Protein AF-0000000087149716 (afdb_homodimer)

Nearest PDB structures (foldseek):
  4xgr-assembly1_A  TM=8.330E-01  e=1.749E-04  Mycobacterium tuberculosis H37Rv
  5x3t-assembly1_H  TM=8.207E-01  e=9.318E-04  Mycobacterium tuberculosis H37Rv
  5wzf-assembly1_A  TM=7.364E-01  e=4.424E-03  Mycobacterium tuberculosis H37Rv
  5wz4-assembly1_B  TM=7.527E-01  e=6.253E-03  Mycobacterium tuberculosis H37Rv
  1w8i-assembly1_A-2  TM=7.585E-01  e=2.225E-02  Archaeoglobus fulgidus DSM 4304

Foldseek 3Di:
DEEEEALVLLLCLLVVHPLNVLSVVVLQCQLVVVYAAEYEVVSLVVNQVVVCVVPRNVSSVVSVVVSVNSRYYYDYQVVQQVQLVVCCVPQNADSSVSSSQSRQLVCVVVDPDQAAYEDEQDCRCVSQCPDPSRVSHYDYSDNDDD/DEEEEALVLLLCLLVVHPLVVLSVVVLQCQLVVNYAAEYEVVSLVVNQVVVCVVPRNVSSVVSVVVSVNSRYYYDYQVVQQVQLVVCCVPQNADSSVSSSQSRQLVCVVVDPDQAAYEDEQDCRCVSQCPDPSRVSHYDYSDNDDD

Secondary structure (DSSP, 8-state):
-EEEE-HHHHHHHHTT-TTHHHHHHHHHHHHTTSSEEEEEHHHHHHHHHHHHHHS-HHHHHHHHHHHHHTTEEEE--GGGHHHHHHHHHHH---HHHHHHHHHHHHHHHT-SS-EEEEE-SSGGGGGGTTSTTTGGGEEES-SS--/-EEEE-HHHHHHHHTT-TTHHHHHHHHHHHHTTSSEEEEEHHHHHHHHHHHHHHS-HHHHHHHHHHHHHTTEEEE--GGGHHHHHHHHHHH---HHHHHHHHHHHHHHHT-SS-EEEEE-SSGGGGGGTTSTTTGGGEEES-SS--

pLDDT: mean 96.75, std 4.22, range [71.69, 98.94]

Organism: NCBI:txid1816183

Structure (mmCIF, N/CA/C/O backbone):
data_AF-0000000087149716-model_v1
#
loop_
_entity.id
_entity.type
_entity.pdbx_description
1 polymer 'Type II toxin-antitoxin system VapC family toxin'
#
loop_
_atom_site.group_PDB
_atom_site.id
_atom_site.type_symbol
_atom_site.label_atom_id
_atom_site.label_alt_id
_atom_site.label_comp_id
_atom_site.label_asym_id
_atom_site.label_entity_id
_atom_site.label_seq_id
_atom_site.pdbx_PDB_ins_code
_atom_site.Cartn_x
_atom_site.Cartn_y
_atom_site.Cartn_z
_atom_site.occupancy
_atom_site.B_iso_or_equiv
_atom_site.auth_seq_id
_atom_site.auth_comp_id
_atom_site.auth_asym_id
_atom_site.auth_atom_id
_atom_site.pdbx_PDB_model_num
ATOM 1 N N . MET A 1 1 ? -8.547 15.07 19.422 1 86.69 1 MET A N 1
ATOM 2 C CA . MET A 1 1 ? -8.469 15.156 17.969 1 86.69 1 MET A CA 1
ATOM 3 C C . MET A 1 1 ? -7.223 14.445 17.438 1 86.69 1 MET A C 1
ATOM 5 O O . MET A 1 1 ? -6.172 14.477 18.094 1 86.69 1 MET A O 1
ATOM 9 N N . THR A 1 2 ? -7.324 13.688 16.469 1 97.12 2 THR A N 1
ATOM 10 C CA . THR A 1 2 ? -6.266 12.922 15.812 1 97.12 2 THR A CA 1
ATOM 11 C C . THR A 1 2 ? -6.078 13.383 14.375 1 97.12 2 THR A C 1
ATOM 13 O O . THR A 1 2 ? -7.055 13.633 13.664 1 97.12 2 THR A O 1
ATOM 16 N N . ILE A 1 3 ? -4.777 13.547 14.008 1 98.5 3 ILE A N 1
ATOM 17 C CA . ILE A 1 3 ? -4.469 13.961 12.641 1 98.5 3 ILE A CA 1
ATOM 18 C C . ILE A 1 3 ? -3.768 12.82 11.898 1 98.5 3 ILE A C 1
ATOM 20 O O . ILE A 1 3 ? -2.77 12.281 12.383 1 98.5 3 ILE A O 1
ATOM 24 N N . VAL A 1 4 ? -4.328 12.477 10.773 1 98.88 4 VAL A N 1
ATOM 25 C CA . VAL A 1 4 ? -3.674 11.586 9.82 1 98.88 4 VAL A CA 1
ATOM 26 C C . VAL A 1 4 ? -3.152 12.391 8.633 1 98.88 4 VAL A C 1
ATOM 28 O O . VAL A 1 4 ? -3.891 13.18 8.039 1 98.88 4 VAL A O 1
ATOM 31 N N . PHE A 1 5 ? -1.868 12.227 8.352 1 98.88 5 PHE A N 1
ATOM 32 C CA . PHE A 1 5 ? -1.268 12.984 7.258 1 98.88 5 PHE A CA 1
ATOM 33 C C . PHE A 1 5 ? -1.148 12.125 6.008 1 98.88 5 PHE A C 1
ATOM 35 O O . PHE A 1 5 ? -0.582 11.031 6.051 1 98.88 5 PHE A O 1
ATOM 42 N N . ASP A 1 6 ? -1.755 12.641 4.941 1 98.44 6 ASP A N 1
ATOM 43 C CA . ASP A 1 6 ? -1.358 12.094 3.65 1 98.44 6 ASP A CA 1
ATOM 44 C C . ASP A 1 6 ? 0.068 12.5 3.291 1 98.44 6 ASP A C 1
ATOM 46 O O . ASP A 1 6 ? 0.598 13.469 3.844 1 98.44 6 ASP A O 1
ATOM 50 N N . ALA A 1 7 ? 0.711 11.773 2.354 1 98.56 7 ALA A N 1
ATOM 51 C CA . ALA A 1 7 ? 2.105 12.031 2.004 1 98.56 7 ALA A CA 1
ATOM 52 C C . ALA A 1 7 ? 2.291 13.461 1.493 1 98.56 7 ALA A C 1
ATOM 54 O O . ALA A 1 7 ? 3.281 14.117 1.819 1 98.56 7 ALA A O 1
ATOM 55 N N . GLU A 1 8 ? 1.362 13.961 0.738 1 98.25 8 GLU A N 1
ATOM 56 C CA . GLU A 1 8 ? 1.487 15.281 0.127 1 98.25 8 GLU A CA 1
ATOM 57 C C . GLU A 1 8 ? 1.632 16.375 1.188 1 98.25 8 GLU A C 1
ATOM 59 O O . GLU A 1 8 ? 2.406 17.312 1.016 1 98.25 8 GLU A O 1
ATOM 64 N N . ALA A 1 9 ? 0.849 16.266 2.248 1 98.62 9 ALA A N 1
ATOM 65 C CA . ALA A 1 9 ? 0.913 17.266 3.312 1 98.62 9 ALA A CA 1
ATOM 66 C C . ALA A 1 9 ? 2.314 17.344 3.91 1 98.62 9 ALA A C 1
ATOM 68 O O . ALA A 1 9 ? 2.881 18.422 4.047 1 98.62 9 ALA A O 1
ATOM 69 N N . LEU A 1 10 ? 2.896 16.219 4.18 1 98.88 10 LEU A N 1
ATOM 70 C CA . LEU A 1 10 ? 4.199 16.188 4.836 1 98.88 10 LEU A CA 1
ATOM 71 C C . LEU A 1 10 ? 5.309 16.562 3.857 1 98.88 10 LEU A C 1
ATOM 73 O O . LEU A 1 10 ? 6.301 17.188 4.246 1 98.88 10 LEU A O 1
ATOM 77 N N . LEU A 1 11 ? 5.102 16.219 2.582 1 98.75 11 LEU A N 1
ATOM 78 C CA . LEU A 1 11 ? 6.047 16.656 1.559 1 98.75 11 LEU A CA 1
ATOM 79 C C . LEU A 1 11 ? 6.035 18.172 1.427 1 98.75 11 LEU A C 1
ATOM 81 O O . LEU A 1 11 ? 7.098 18.797 1.338 1 98.75 11 LEU A O 1
ATOM 85 N N . ALA A 1 12 ? 4.797 18.734 1.45 1 98.5 12 ALA A N 1
ATOM 86 C CA . ALA A 1 12 ? 4.676 20.188 1.338 1 98.5 12 ALA A CA 1
ATOM 87 C C . ALA A 1 12 ? 5.398 20.891 2.486 1 98.5 12 ALA A C 1
ATOM 89 O O . ALA A 1 12 ? 6.125 21.859 2.27 1 98.5 12 ALA A O 1
ATOM 90 N N . PHE A 1 13 ? 5.227 20.406 3.656 1 98.81 13 PHE A N 1
ATOM 91 C CA . PHE A 1 13 ? 5.895 20.953 4.828 1 98.81 13 PHE A CA 1
ATOM 92 C C . PHE A 1 13 ? 7.41 20.812 4.703 1 98.81 13 PHE A C 1
ATOM 94 O O . PHE A 1 13 ? 8.141 21.781 4.852 1 98.81 13 PHE A O 1
ATOM 101 N N . SER A 1 14 ? 7.875 19.609 4.363 1 98.75 14 SER A N 1
ATOM 102 C CA . SER A 1 14 ? 9.297 19.281 4.379 1 98.75 14 SER A CA 1
ATOM 103 C C . SER A 1 14 ? 10.047 20.031 3.281 1 98.75 14 SER A C 1
ATOM 105 O O . SER A 1 14 ? 11.242 20.297 3.416 1 98.75 14 SER A O 1
ATOM 107 N N . PHE A 1 15 ? 9.352 20.406 2.229 1 98.44 15 PHE A N 1
ATOM 108 C CA . PHE A 1 15 ? 10.023 21.047 1.103 1 98.44 15 PHE A CA 1
ATOM 109 C C . PHE A 1 15 ? 9.555 22.484 0.939 1 98.44 15 PHE A C 1
ATOM 111 O O . PHE A 1 15 ? 9.734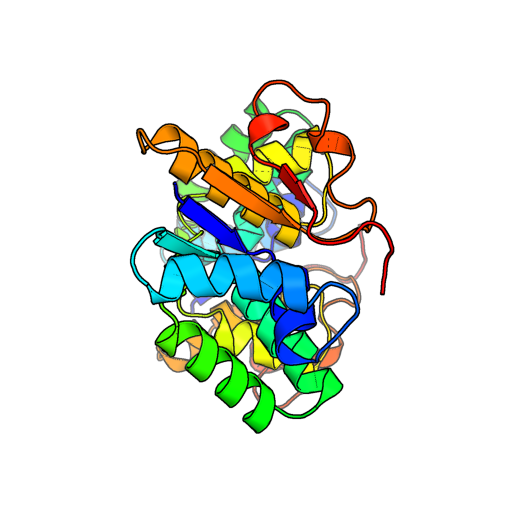 23.094 -0.12 1 98.44 15 PHE A O 1
ATOM 118 N N . ASP A 1 16 ? 8.844 23.016 1.9 1 98.06 16 ASP A N 1
ATOM 119 C CA . ASP A 1 16 ? 8.422 24.406 1.961 1 98.06 16 ASP A CA 1
ATOM 120 C C . ASP A 1 16 ? 7.613 24.797 0.724 1 98.06 16 ASP A C 1
ATOM 122 O O . ASP A 1 16 ? 7.922 25.781 0.053 1 98.06 16 ASP A O 1
ATOM 126 N N . GLU A 1 17 ? 6.68 23.969 0.42 1 97.75 17 GLU A N 1
ATOM 127 C CA . GLU A 1 17 ? 5.766 24.234 -0.687 1 97.75 17 GLU A CA 1
ATOM 128 C C . GLU A 1 17 ? 4.598 25.109 -0.243 1 97.75 17 GLU A C 1
ATOM 130 O O . GLU A 1 17 ? 4.41 25.344 0.953 1 97.75 17 GLU A O 1
ATOM 135 N N . PRO A 1 18 ? 3.877 25.672 -1.257 1 97.25 18 PRO A N 1
ATOM 136 C CA . PRO A 1 18 ? 2.658 26.391 -0.868 1 97.25 18 PRO A CA 1
ATOM 137 C C . PRO A 1 18 ? 1.766 25.562 0.062 1 97.25 18 PRO A C 1
ATOM 139 O O . PRO A 1 18 ? 1.494 24.391 -0.21 1 97.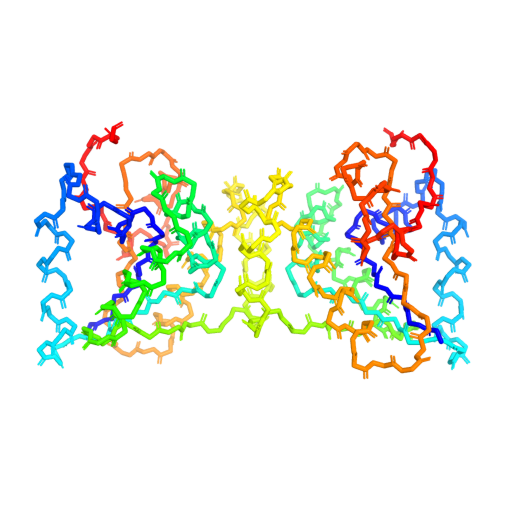25 18 PRO A O 1
ATOM 142 N N . GLY A 1 19 ? 1.346 26.141 1.222 1 97.44 19 GLY A N 1
ATOM 143 C CA . GLY A 1 19 ? 0.528 25.453 2.209 1 97.44 19 GLY A CA 1
ATOM 144 C C . GLY A 1 19 ? 1.337 24.891 3.359 1 97.44 19 GLY A C 1
ATOM 145 O O . GLY A 1 19 ? 0.772 24.391 4.34 1 97.44 19 GLY A O 1
ATOM 146 N N . ALA A 1 20 ? 2.639 25.016 3.291 1 98.38 20 ALA A N 1
ATOM 147 C CA . ALA A 1 20 ? 3.516 24.453 4.312 1 98.38 20 ALA A CA 1
ATOM 148 C C . ALA A 1 20 ? 3.184 25 5.691 1 98.38 20 ALA A C 1
ATOM 150 O O . ALA A 1 20 ? 3.219 24.281 6.688 1 98.38 20 ALA A O 1
ATOM 151 N N . SER A 1 21 ? 2.834 26.281 5.754 1 98.19 21 SER A N 1
ATOM 152 C CA . SER A 1 21 ? 2.523 26.906 7.031 1 98.19 21 SER A CA 1
ATOM 153 C C . SER A 1 21 ? 1.271 26.312 7.66 1 98.19 21 SER A C 1
ATOM 155 O O . SER A 1 21 ? 1.18 26.188 8.883 1 98.19 21 SER A O 1
ATOM 157 N N . GLU A 1 22 ? 0.356 25.969 6.82 1 98.31 22 GLU A N 1
ATOM 158 C CA . GLU A 1 22 ? -0.848 25.312 7.316 1 98.31 22 GLU A CA 1
ATOM 159 C C . GLU A 1 22 ? -0.528 23.922 7.887 1 98.31 22 GLU A C 1
ATOM 161 O O . GLU A 1 22 ? -1.019 23.562 8.953 1 98.31 22 GLU A O 1
ATOM 166 N N . VAL A 1 23 ? 0.279 23.156 7.223 1 98.81 23 VAL A N 1
ATOM 167 C CA . VAL A 1 23 ? 0.681 21.844 7.707 1 98.81 23 VAL A CA 1
ATOM 168 C C . VAL A 1 23 ? 1.46 21.984 9.016 1 98.81 23 VAL A C 1
ATOM 170 O O . VAL A 1 23 ? 1.272 21.203 9.945 1 98.81 23 VAL A O 1
ATOM 173 N N . GLU A 1 24 ? 2.291 23.016 9.039 1 98.81 24 GLU A N 1
ATOM 174 C CA . GLU A 1 24 ? 3.07 23.281 10.25 1 98.81 24 GLU A CA 1
ATOM 175 C C . GLU A 1 24 ? 2.162 23.531 11.445 1 98.81 24 GLU A C 1
ATOM 177 O O . GLU A 1 24 ? 2.463 23.109 12.562 1 98.81 24 GLU A O 1
ATOM 182 N N . HIS A 1 25 ? 1.117 24.203 11.219 1 98.5 25 HIS A N 1
ATOM 183 C CA . HIS A 1 25 ? 0.156 24.469 12.281 1 98.5 25 HIS A CA 1
ATOM 184 C C . HIS A 1 25 ? -0.383 23.156 12.867 1 98.5 25 HIS A C 1
ATOM 186 O O . HIS A 1 25 ? -0.489 23.016 14.086 1 98.5 25 HIS A O 1
ATOM 192 N N . TRP A 1 26 ? -0.697 22.219 12.031 1 98.44 26 TRP A N 1
ATOM 193 C CA . TRP A 1 26 ? -1.174 20.922 12.484 1 98.44 26 TRP A CA 1
ATOM 194 C C . TRP A 1 26 ? -0.063 20.156 13.188 1 98.44 26 TRP A C 1
ATOM 196 O O . TRP A 1 26 ? -0.291 19.531 14.234 1 98.44 26 TRP A O 1
ATOM 206 N N . LEU A 1 27 ? 1.165 20.219 12.664 1 98.81 27 LEU A N 1
ATOM 207 C CA . LEU A 1 27 ? 2.303 19.5 13.234 1 98.81 27 LEU A CA 1
ATOM 208 C C . LEU A 1 27 ? 2.666 20.078 14.602 1 98.81 27 LEU A C 1
ATOM 210 O O . LEU A 1 27 ? 3.1 19.328 15.492 1 98.81 27 LEU A O 1
ATOM 214 N N . ASP A 1 28 ? 2.459 21.375 14.75 1 98.62 28 ASP A N 1
ATOM 215 C CA . ASP A 1 28 ? 2.711 22 16.047 1 98.62 28 ASP A CA 1
ATOM 216 C C . ASP A 1 28 ? 1.794 21.422 17.125 1 98.62 28 ASP A C 1
ATOM 218 O O . ASP A 1 28 ? 2.213 21.234 18.266 1 98.62 28 ASP A O 1
ATOM 222 N N . ARG A 1 29 ? 0.591 21.188 16.734 1 98 29 ARG A N 1
ATOM 223 C CA . ARG A 1 29 ? -0.365 20.609 17.688 1 98 29 ARG A CA 1
ATOM 224 C C . ARG A 1 29 ? 0.026 19.188 18.078 1 98 29 ARG A C 1
ATOM 226 O O . ARG A 1 29 ? -0.208 18.766 19.203 1 98 29 ARG A O 1
ATOM 233 N N . VAL A 1 30 ? 0.568 18.438 17.141 1 98.62 30 VAL A N 1
ATOM 234 C CA . VAL A 1 30 ? 1.079 17.109 17.438 1 98.62 30 VAL A CA 1
ATOM 235 C C . VAL A 1 30 ? 2.283 17.203 18.359 1 98.62 30 VAL A C 1
ATOM 237 O O . VAL A 1 30 ? 2.344 16.5 19.375 1 98.62 30 VAL A O 1
ATOM 240 N N . TYR A 1 31 ? 3.172 18.125 18.016 1 98.56 31 TYR A N 1
ATOM 241 C CA . TYR A 1 31 ? 4.398 18.312 18.781 1 98.56 31 TYR A CA 1
ATOM 242 C C . TYR A 1 31 ? 4.082 18.703 20.219 1 98.56 31 TYR A C 1
ATOM 244 O O . TYR A 1 31 ? 4.723 18.203 21.156 1 98.56 31 TYR A O 1
ATOM 252 N N . ASP A 1 32 ? 3.084 19.484 20.438 1 98.06 32 ASP A N 1
ATOM 253 C CA . ASP A 1 32 ? 2.711 19.984 21.75 1 98.06 32 ASP A CA 1
ATOM 254 C C . ASP A 1 32 ? 1.921 18.938 22.531 1 98.06 32 ASP A C 1
ATOM 256 O O . ASP A 1 32 ? 1.576 19.156 23.688 1 98.06 32 ASP A O 1
ATOM 260 N N . GLY A 1 33 ? 1.572 17.891 21.922 1 96.81 33 GLY 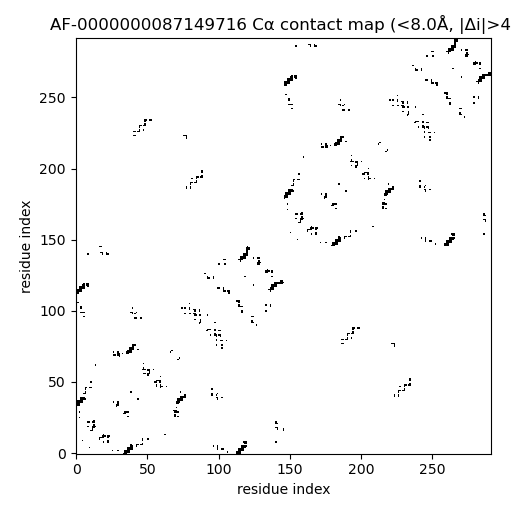A N 1
ATOM 261 C CA . GLY A 1 33 ? 0.837 16.828 22.594 1 96.81 33 GLY A CA 1
ATOM 262 C C . GLY A 1 33 ? -0.657 17.094 22.656 1 96.81 33 GLY A C 1
ATOM 263 O O . GLY A 1 33 ? -1.386 16.375 23.344 1 96.81 33 GLY A O 1
ATOM 264 N N . GLU A 1 34 ? -1.053 18.094 21.891 1 96.44 34 GLU A N 1
ATOM 265 C CA . GLU A 1 34 ? -2.475 18.422 21.859 1 96.44 34 GLU A CA 1
ATOM 266 C C . GLU A 1 34 ? -3.26 17.422 21.016 1 96.44 34 GLU A C 1
ATOM 268 O O . GLU A 1 34 ? -4.43 17.141 21.297 1 96.44 34 GLU A O 1
ATOM 273 N N . ARG A 1 35 ? -2.629 16.922 20.016 1 96.5 35 ARG A N 1
ATOM 274 C CA . ARG A 1 35 ? -3.24 15.969 19.094 1 96.5 35 ARG A CA 1
ATOM 275 C C . ARG A 1 35 ? -2.285 14.828 18.766 1 96.5 35 ARG A C 1
ATOM 277 O O . ARG A 1 35 ? -1.066 15.008 18.75 1 96.5 35 ARG A O 1
ATOM 284 N N . ASP A 1 36 ? -2.902 13.672 18.594 1 98.06 36 ASP A N 1
ATOM 285 C CA . ASP A 1 36 ? -2.1 12.586 18.031 1 98.06 36 ASP A CA 1
ATOM 286 C C . ASP A 1 36 ? -1.906 12.773 16.531 1 98.06 36 ASP A C 1
ATOM 288 O O . ASP A 1 36 ? -2.809 13.242 15.836 1 98.06 36 ASP A O 1
ATOM 292 N N . GLY A 1 37 ? -0.711 12.477 16.016 1 98.75 37 GLY A N 1
ATOM 293 C CA . GLY A 1 37 ? -0.391 12.539 14.594 1 98.75 37 GLY A CA 1
ATOM 294 C C . GLY A 1 37 ? 0.063 11.203 14.031 1 98.75 37 GLY A C 1
ATOM 295 O O . GLY A 1 37 ? 0.903 10.523 14.625 1 98.75 37 GLY A O 1
ATOM 296 N N . TYR A 1 38 ? -0.556 10.82 12.906 1 98.94 38 TYR A N 1
ATOM 297 C CA . TYR A 1 38 ? -0.216 9.547 12.297 1 98.94 38 TYR A CA 1
ATOM 298 C C . TYR A 1 38 ? 0.033 9.703 10.797 1 98.94 38 TYR A C 1
ATOM 300 O O . TYR A 1 38 ? -0.522 10.609 10.164 1 98.94 38 TYR A O 1
ATOM 308 N N . ILE A 1 39 ? 0.843 8.852 10.289 1 98.94 39 ILE A N 1
ATOM 309 C CA . ILE A 1 39 ? 0.938 8.57 8.859 1 98.94 39 ILE A CA 1
ATOM 310 C C . ILE A 1 39 ? 0.871 7.066 8.625 1 98.94 39 ILE A C 1
ATOM 312 O O . ILE A 1 39 ? 1.573 6.297 9.289 1 98.94 39 ILE A O 1
ATOM 316 N N . ALA A 1 40 ? -0.043 6.668 7.715 1 98.94 40 ALA A N 1
ATOM 317 C CA . ALA A 1 40 ? -0.067 5.254 7.352 1 98.94 40 ALA A CA 1
ATOM 318 C C . ALA A 1 40 ? 1.27 4.816 6.758 1 98.94 40 ALA A C 1
ATOM 320 O O . ALA A 1 40 ? 1.902 5.574 6.016 1 98.94 40 ALA A O 1
ATOM 321 N N . THR A 1 41 ? 1.709 3.58 6.992 1 98.94 41 THR A N 1
ATOM 322 C CA . THR A 1 41 ? 3.031 3.135 6.566 1 98.94 41 THR A CA 1
ATOM 323 C C . THR A 1 41 ? 3.156 3.193 5.047 1 98.94 41 THR A C 1
ATOM 325 O O . THR A 1 41 ? 4.234 3.479 4.516 1 98.94 41 THR A O 1
ATOM 328 N N . ILE A 1 42 ? 2.066 2.98 4.367 1 98.88 42 ILE A N 1
ATOM 329 C CA . ILE A 1 42 ? 2.121 3.051 2.91 1 98.88 42 ILE A CA 1
ATOM 330 C C . ILE A 1 42 ? 2.332 4.5 2.473 1 98.88 42 ILE A C 1
ATOM 332 O O . ILE A 1 42 ? 3.025 4.762 1.485 1 98.88 42 ILE A O 1
ATOM 336 N N . ASN A 1 43 ? 1.722 5.484 3.123 1 98.88 43 ASN A N 1
ATOM 337 C CA . ASN A 1 43 ? 1.931 6.891 2.799 1 98.88 43 ASN A CA 1
ATOM 338 C C . ASN A 1 43 ? 3.324 7.359 3.207 1 98.88 43 ASN A C 1
ATOM 340 O O . ASN A 1 43 ? 3.902 8.234 2.562 1 98.88 43 ASN A O 1
ATOM 344 N N . LEU A 1 44 ? 3.852 6.711 4.262 1 98.94 44 LEU A N 1
ATOM 345 C CA . LEU A 1 44 ? 5.238 6.973 4.633 1 98.94 44 LEU A CA 1
ATOM 346 C C . LEU A 1 44 ? 6.191 6.496 3.545 1 98.94 44 LEU A C 1
ATOM 348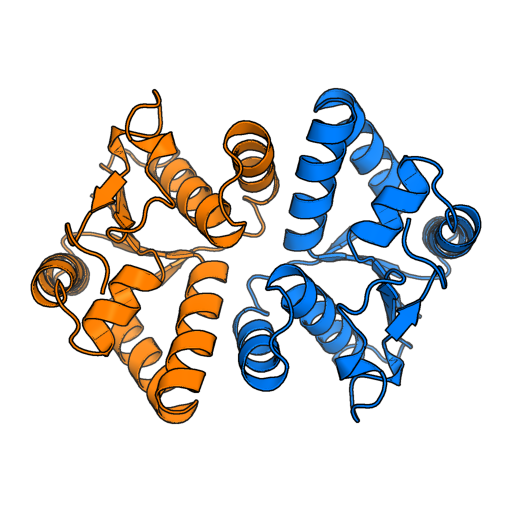 O O . LEU A 1 44 ? 7.176 7.172 3.234 1 98.94 44 LEU A O 1
ATOM 352 N N . ALA A 1 45 ? 5.895 5.336 2.957 1 98.94 45 ALA A N 1
ATOM 353 C CA . ALA A 1 45 ? 6.672 4.859 1.818 1 98.94 45 ALA A CA 1
ATOM 354 C C . ALA A 1 45 ? 6.602 5.84 0.653 1 98.94 45 ALA A C 1
ATOM 356 O O . ALA A 1 45 ? 7.609 6.117 0.001 1 98.94 45 ALA A O 1
ATOM 357 N N . GLU A 1 46 ? 5.352 6.359 0.438 1 98.88 46 GLU A N 1
ATOM 358 C CA . GLU A 1 46 ? 5.18 7.363 -0.607 1 98.88 46 GLU A CA 1
ATOM 359 C C . GLU A 1 46 ? 6.008 8.609 -0.313 1 98.88 46 GLU A C 1
ATOM 361 O O . GLU A 1 46 ? 6.68 9.141 -1.201 1 98.88 46 GLU A O 1
ATOM 366 N N . PHE A 1 47 ? 5.957 9.062 0.915 1 98.94 47 PHE A N 1
ATOM 367 C CA . PHE A 1 47 ? 6.758 10.219 1.312 1 98.94 47 PHE A CA 1
ATOM 368 C C . PHE A 1 47 ? 8.234 9.984 1.011 1 98.94 47 PHE A C 1
ATOM 370 O O . PHE A 1 47 ? 8.883 10.82 0.384 1 98.94 47 PHE A O 1
ATOM 377 N N . ARG A 1 48 ? 8.758 8.82 1.393 1 98.94 48 ARG A N 1
ATOM 378 C CA . ARG A 1 48 ? 10.195 8.562 1.335 1 98.94 48 ARG A CA 1
ATOM 379 C C . ARG A 1 48 ? 10.68 8.484 -0.109 1 98.94 48 ARG A C 1
ATOM 381 O O . ARG A 1 48 ? 11.711 9.055 -0.457 1 98.94 48 ARG A O 1
ATOM 388 N N . TYR A 1 49 ? 9.93 7.738 -0.954 1 98.81 49 TYR A N 1
ATOM 389 C CA . TYR A 1 49 ? 10.461 7.617 -2.305 1 98.81 49 TYR A CA 1
ATOM 390 C C . TYR A 1 49 ? 10.352 8.938 -3.057 1 98.81 49 TYR A C 1
ATOM 392 O O . TYR A 1 49 ? 11.219 9.273 -3.865 1 98.81 49 TYR A O 1
ATOM 400 N N . ILE A 1 50 ? 9.273 9.766 -2.775 1 98.75 50 ILE A N 1
ATOM 401 C CA . ILE A 1 50 ? 9.133 11.055 -3.441 1 98.75 50 ILE A CA 1
ATOM 402 C C . ILE A 1 50 ? 10.234 12 -2.975 1 98.75 50 ILE A C 1
ATOM 404 O O . ILE A 1 50 ? 10.875 12.672 -3.791 1 98.75 50 ILE A O 1
ATOM 408 N N . ALA A 1 51 ? 10.445 12.039 -1.666 1 98.88 51 ALA A N 1
ATOM 409 C CA . ALA A 1 51 ? 11.492 12.891 -1.105 1 98.88 51 ALA A CA 1
ATOM 410 C C . ALA A 1 51 ? 12.867 12.477 -1.622 1 98.88 51 ALA A C 1
ATOM 412 O O . ALA A 1 51 ? 13.711 13.336 -1.912 1 98.88 51 ALA A O 1
ATOM 413 N N . THR A 1 52 ? 13.094 11.148 -1.698 1 98.88 52 THR A N 1
ATOM 414 C CA . THR A 1 52 ? 14.359 10.648 -2.215 1 98.88 52 THR A CA 1
ATOM 415 C C . THR A 1 52 ? 14.594 11.141 -3.639 1 98.88 52 THR A C 1
ATOM 417 O O . THR A 1 52 ? 15.688 11.609 -3.963 1 98.88 52 THR A O 1
ATOM 420 N N . ARG A 1 53 ? 13.633 11.094 -4.469 1 98.56 53 ARG A N 1
ATOM 421 C CA . ARG A 1 53 ? 13.758 11.5 -5.863 1 98.56 53 ARG A CA 1
ATOM 422 C C . ARG A 1 53 ? 13.914 13.016 -5.984 1 98.56 53 ARG A C 1
ATOM 424 O O . ARG A 1 53 ? 14.609 13.5 -6.879 1 98.56 53 ARG A O 1
ATOM 431 N N . ARG A 1 54 ? 13.297 13.695 -5.117 1 98.19 54 ARG A N 1
ATOM 432 C CA . ARG A 1 54 ? 13.328 15.148 -5.145 1 98.19 54 ARG A CA 1
ATOM 433 C C . ARG A 1 54 ? 14.672 15.68 -4.637 1 98.19 54 ARG A C 1
ATOM 435 O O . ARG A 1 54 ? 15.148 16.719 -5.086 1 98.19 54 ARG A O 1
ATOM 442 N N . ALA A 1 55 ? 15.227 15 -3.693 1 98.5 55 ALA A N 1
ATOM 443 C CA . ALA A 1 55 ? 16.453 15.477 -3.062 1 98.5 55 ALA A CA 1
ATOM 444 C C . ALA A 1 55 ? 17.5 14.359 -2.977 1 98.5 55 ALA A C 1
ATOM 446 O O . ALA A 1 55 ? 18.328 14.203 -3.875 1 98.5 55 ALA A O 1
ATOM 447 N N . SER A 1 56 ? 17.438 13.469 -1.919 1 98.75 56 SER A N 1
ATOM 448 C CA . SER A 1 56 ? 18.297 12.312 -1.691 1 98.75 56 SER A CA 1
ATOM 449 C C . SER A 1 56 ? 17.719 11.398 -0.612 1 98.75 56 SER A C 1
ATOM 451 O O . SER A 1 56 ? 16.828 11.805 0.14 1 98.75 56 SER A O 1
ATOM 453 N N . VAL A 1 57 ? 18.219 10.195 -0.591 1 98.69 57 VAL A N 1
ATOM 454 C CA . VAL A 1 57 ? 17.781 9.25 0.431 1 98.69 57 VAL A CA 1
ATOM 455 C C . VAL A 1 57 ? 18.125 9.789 1.816 1 98.69 57 VAL A C 1
ATOM 457 O O . VAL A 1 57 ? 17.344 9.648 2.76 1 98.69 57 VAL A O 1
ATOM 460 N N . GLU A 1 58 ? 19.281 10.461 1.943 1 98.75 58 GLU A N 1
ATOM 461 C CA . GLU A 1 58 ? 19.719 11.031 3.213 1 98.75 58 GLU A CA 1
ATOM 462 C C . GLU A 1 58 ? 18.766 12.141 3.672 1 98.75 58 GLU A C 1
ATOM 464 O O . GLU A 1 58 ? 18.391 12.195 4.844 1 98.75 58 GLU A O 1
ATOM 469 N N . GLN A 1 59 ? 18.391 12.969 2.783 1 98.81 59 GLN A N 1
ATOM 470 C CA . GLN A 1 59 ? 17.484 14.062 3.119 1 98.81 59 GLN A CA 1
ATOM 471 C C . GLN A 1 59 ? 16.078 13.531 3.42 1 98.81 59 GLN A C 1
ATOM 473 O O . GLN A 1 59 ? 15.406 14.023 4.324 1 98.81 59 GLN A O 1
ATOM 478 N N . ALA A 1 60 ? 15.633 12.531 2.648 1 98.94 60 ALA A N 1
ATOM 479 C CA . ALA A 1 60 ? 14.352 11.891 2.928 1 98.94 60 ALA A CA 1
ATOM 480 C C . ALA A 1 60 ? 14.312 11.336 4.348 1 98.94 60 ALA A C 1
ATOM 482 O O . ALA A 1 60 ? 13.359 11.578 5.094 1 98.94 60 ALA A O 1
ATOM 483 N N . ASP A 1 61 ? 15.375 10.656 4.738 1 98.88 61 ASP A N 1
ATOM 484 C CA . ASP A 1 61 ? 15.445 10.055 6.07 1 98.88 61 ASP A CA 1
ATOM 485 C C . ASP A 1 61 ? 15.531 11.125 7.152 1 98.88 61 ASP A C 1
ATOM 487 O O . ASP A 1 61 ? 14.969 10.969 8.234 1 98.88 61 ASP A O 1
ATOM 491 N N . ALA A 1 62 ? 16.219 12.211 6.863 1 98.88 62 ALA A N 1
ATOM 492 C CA . ALA A 1 62 ? 16.297 13.32 7.809 1 98.88 62 ALA A CA 1
ATOM 493 C C . ALA A 1 62 ? 14.922 13.938 8.039 1 98.88 62 ALA A C 1
ATOM 495 O O . ALA A 1 62 ? 14.562 14.273 9.172 1 98.88 62 ALA A O 1
ATOM 496 N N . HIS A 1 63 ? 14.164 14.086 6.938 1 98.94 63 HIS A N 1
ATOM 497 C CA . HIS A 1 63 ? 12.805 14.609 7.066 1 98.94 63 HIS A CA 1
ATOM 498 C C . HIS A 1 63 ? 11.93 13.664 7.875 1 98.94 63 HIS A C 1
ATOM 500 O O . HIS A 1 63 ? 11.133 14.102 8.711 1 98.94 63 HIS A O 1
ATOM 506 N N . ILE A 1 64 ? 12.039 12.367 7.66 1 98.94 64 ILE A N 1
ATOM 507 C CA . ILE A 1 64 ? 11.25 11.383 8.391 1 98.94 64 ILE A CA 1
ATOM 508 C C . ILE A 1 64 ? 11.609 11.422 9.867 1 98.94 64 ILE A C 1
ATOM 510 O O . ILE A 1 64 ? 10.727 11.391 10.734 1 98.94 64 ILE A O 1
ATOM 514 N N . ASP A 1 65 ? 12.906 11.531 10.164 1 98.88 65 ASP A N 1
ATOM 515 C CA . ASP A 1 65 ? 13.352 11.633 11.547 1 98.88 65 ASP A CA 1
ATOM 516 C C . ASP A 1 65 ? 12.789 12.883 12.219 1 98.88 65 ASP A C 1
ATOM 518 O O . ASP A 1 65 ? 12.367 12.828 13.375 1 98.88 65 ASP A O 1
ATOM 522 N N . ALA A 1 66 ? 12.773 13.992 11.531 1 98.88 66 ALA A N 1
ATOM 523 C CA . ALA A 1 66 ? 12.219 15.242 12.055 1 98.88 66 ALA A CA 1
ATOM 524 C C . ALA A 1 66 ? 10.727 15.094 12.367 1 98.88 66 ALA A C 1
ATOM 526 O O . ALA A 1 66 ? 10.258 15.539 13.414 1 98.88 66 ALA A O 1
ATOM 527 N N . LEU A 1 67 ? 10.023 14.461 11.469 1 98.88 67 LEU A N 1
ATOM 528 C CA . LEU A 1 67 ? 8.594 14.242 11.664 1 98.88 67 LEU A CA 1
ATOM 529 C C . LEU A 1 67 ? 8.344 13.344 12.875 1 98.88 67 LEU A C 1
ATOM 531 O O . LEU A 1 67 ? 7.422 13.594 13.656 1 98.88 67 LEU A O 1
ATOM 535 N N . ARG A 1 68 ? 9.172 12.289 13 1 98.88 68 ARG A N 1
ATOM 536 C CA . ARG A 1 68 ? 9.086 11.422 14.164 1 98.88 68 ARG A CA 1
ATOM 537 C C . ARG A 1 68 ? 9.344 12.203 15.453 1 98.88 68 ARG A C 1
ATOM 539 O O . ARG A 1 68 ? 8.633 12.031 16.438 1 98.88 68 ARG A O 1
ATOM 546 N N . ASP A 1 69 ? 10.344 13.062 15.398 1 98.62 69 ASP A N 1
ATOM 547 C CA . ASP A 1 69 ? 10.68 13.891 16.547 1 98.62 69 ASP A CA 1
ATOM 548 C C . ASP A 1 69 ? 9.539 14.836 16.906 1 98.62 69 ASP A C 1
ATOM 550 O O . ASP A 1 69 ? 9.359 15.188 18.078 1 98.62 69 ASP A O 1
ATOM 554 N N . MET A 1 70 ? 8.75 15.211 15.938 1 98.69 70 MET A N 1
ATOM 555 C CA . MET A 1 70 ? 7.605 16.094 16.156 1 98.69 70 MET A CA 1
ATOM 556 C C . MET A 1 70 ? 6.41 15.32 16.703 1 98.69 70 MET A C 1
ATOM 558 O O . MET A 1 70 ? 5.398 15.906 17.078 1 98.69 70 MET A O 1
ATOM 562 N N . GLY A 1 71 ? 6.539 13.984 16.656 1 98.75 71 GLY A N 1
ATOM 563 C CA . GLY A 1 71 ? 5.516 13.172 17.312 1 98.75 71 GLY A CA 1
ATOM 564 C C . GLY A 1 71 ? 4.641 12.422 16.312 1 98.75 71 GLY A C 1
ATOM 565 O O . GLY A 1 71 ? 3.684 11.758 16.703 1 98.75 71 GLY A O 1
ATOM 566 N N . VAL A 1 72 ? 4.969 12.5 14.977 1 98.94 72 VAL A N 1
ATOM 567 C CA . VAL A 1 72 ? 4.195 11.773 13.977 1 98.94 72 VAL A CA 1
ATOM 568 C C . VAL A 1 72 ? 4.531 10.281 14.047 1 98.94 72 VAL A C 1
ATOM 570 O O . VAL A 1 72 ? 5.695 9.898 13.891 1 98.94 72 VAL A O 1
ATOM 573 N N . ALA A 1 73 ? 3.506 9.508 14.32 1 98.81 73 ALA A N 1
ATOM 574 C CA . ALA A 1 73 ? 3.701 8.062 14.461 1 98.81 73 ALA A CA 1
ATOM 575 C C . ALA A 1 73 ? 3.209 7.32 13.219 1 98.81 73 ALA A C 1
ATOM 577 O O . ALA A 1 73 ? 2.309 7.793 12.523 1 98.81 73 ALA A O 1
ATOM 578 N N . GLU A 1 74 ? 3.826 6.164 12.898 1 98.88 74 GLU A N 1
ATOM 579 C CA . GLU A 1 74 ? 3.352 5.281 11.836 1 98.88 74 GLU A CA 1
ATOM 580 C C . GLU A 1 74 ? 2.051 4.59 12.234 1 98.88 74 GLU A C 1
ATOM 582 O O . GLU A 1 74 ? 1.884 4.188 13.391 1 98.88 74 GLU A O 1
ATOM 587 N N . TYR A 1 75 ? 1.166 4.496 11.352 1 98.81 75 TYR A N 1
ATOM 588 C CA . TYR A 1 75 ? -0.058 3.725 11.531 1 98.81 75 TYR A CA 1
ATOM 589 C C . TYR A 1 75 ? -0.054 2.482 10.648 1 98.81 75 TYR A C 1
ATOM 591 O O . TYR A 1 75 ? -0.004 2.586 9.422 1 98.81 75 TYR A O 1
ATOM 599 N N . ASN A 1 76 ? -0.079 1.259 11.258 1 98.69 76 ASN A N 1
ATOM 600 C CA . ASN A 1 76 ? -0.029 -0.005 10.531 1 98.69 76 ASN A CA 1
ATOM 601 C C . ASN A 1 76 ? -1.3 -0.234 9.719 1 98.69 76 ASN A C 1
ATOM 603 O O . ASN A 1 76 ? -2.408 -0.072 10.234 1 98.69 76 ASN A O 1
ATOM 607 N N . VAL A 1 77 ? -1.043 -0.687 8.414 1 98.31 77 VAL A N 1
ATOM 608 C CA . VAL A 1 77 ? -2.203 -0.738 7.531 1 98.31 77 VAL A CA 1
ATOM 609 C C . VAL A 1 77 ? -2.482 -2.184 7.125 1 98.31 77 VAL A C 1
ATOM 611 O O . VAL A 1 77 ? -3.467 -2.463 6.438 1 98.31 77 VAL A O 1
ATOM 614 N N . ASP A 1 78 ? -1.716 -3.135 7.586 1 98.88 78 ASP A N 1
ATOM 615 C CA . ASP A 1 78 ? -1.975 -4.531 7.25 1 98.88 78 ASP A CA 1
ATOM 616 C C . ASP A 1 78 ? -3.383 -4.945 7.672 1 98.88 78 ASP A C 1
ATOM 618 O O . ASP A 1 78 ? -4.113 -5.562 6.895 1 98.88 78 ASP A O 1
ATOM 622 N N . PRO A 1 79 ? -3.838 -4.504 8.852 1 98.62 79 PRO A N 1
ATOM 623 C CA . PRO A 1 79 ? -5.188 -4.898 9.258 1 98.62 79 PRO A CA 1
ATOM 624 C C . PRO A 1 79 ? -6.277 -4.203 8.445 1 98.62 79 PRO A C 1
ATOM 626 O O . PRO A 1 79 ? -7.453 -4.57 8.539 1 98.62 79 PRO A O 1
ATOM 629 N N . LEU A 1 80 ? -5.895 -3.236 7.637 1 98.81 80 LEU A N 1
ATOM 630 C CA . LEU A 1 80 ? -6.879 -2.377 6.992 1 98.81 80 LEU A CA 1
ATOM 631 C C . LEU A 1 80 ? -7.031 -2.732 5.52 1 98.81 80 LEU A C 1
ATOM 633 O O . LEU A 1 80 ? -7.711 -2.023 4.77 1 98.81 80 LEU A O 1
ATOM 637 N N . TRP A 1 81 ? -6.438 -3.881 5.043 1 98.81 81 TRP A N 1
ATOM 638 C CA . TRP A 1 81 ? -6.395 -4.168 3.611 1 98.81 81 TRP A CA 1
ATOM 639 C C . TRP A 1 81 ? -7.801 -4.375 3.057 1 98.81 81 TRP A C 1
ATOM 641 O O . TRP A 1 81 ? -8.094 -3.967 1.932 1 98.81 81 TRP A O 1
ATOM 651 N N . GLU A 1 82 ? -8.688 -4.891 3.9 1 98.75 82 GLU A N 1
ATOM 652 C CA . GLU A 1 82 ? -10.055 -5.113 3.424 1 98.75 82 GLU A CA 1
ATOM 653 C C . GLU A 1 82 ? -10.797 -3.791 3.26 1 98.75 82 GLU A C 1
ATOM 655 O O . GLU A 1 82 ? -11.492 -3.582 2.26 1 98.75 82 GLU A O 1
ATOM 660 N N . THR A 1 83 ? -10.68 -2.934 4.27 1 98.5 83 THR A N 1
ATOM 661 C CA . THR A 1 83 ? -11.312 -1.623 4.203 1 98.5 83 THR A CA 1
ATOM 662 C C . THR A 1 83 ? -10.773 -0.819 3.025 1 98.5 83 THR A C 1
ATOM 664 O O . THR A 1 83 ? -11.539 -0.179 2.301 1 98.5 83 THR A O 1
ATOM 667 N N . ALA A 1 84 ? -9.453 -0.855 2.846 1 98.81 84 ALA A N 1
ATOM 668 C CA . ALA A 1 84 ? -8.852 -0.15 1.719 1 98.81 84 ALA A CA 1
ATOM 669 C C . ALA A 1 84 ? -9.367 -0.694 0.389 1 98.81 84 ALA A C 1
ATOM 671 O O . ALA A 1 84 ? -9.648 0.071 -0.536 1 98.81 84 ALA A O 1
ATOM 672 N N . ALA A 1 85 ? -9.523 -2.029 0.314 1 98.88 85 ALA A N 1
ATOM 673 C CA . ALA A 1 85 ? -10.055 -2.648 -0.897 1 98.88 85 ALA A CA 1
ATOM 674 C C . ALA A 1 85 ? -11.484 -2.186 -1.168 1 98.88 85 ALA A C 1
ATOM 676 O O . ALA A 1 85 ? -11.852 -1.917 -2.314 1 98.88 85 ALA A O 1
ATOM 677 N N . ASP A 1 86 ? -12.297 -2.068 -0.097 1 98.5 86 ASP A N 1
ATOM 678 C CA . ASP A 1 86 ? -13.672 -1.598 -0.241 1 98.5 86 ASP A CA 1
ATOM 679 C C . ASP A 1 86 ? -13.703 -0.164 -0.766 1 98.5 86 ASP A C 1
ATOM 681 O O . ASP A 1 86 ? -14.5 0.16 -1.648 1 98.5 86 ASP A O 1
ATOM 685 N N . VAL A 1 87 ? -12.883 0.659 -0.209 1 98.06 87 VAL A N 1
ATOM 686 C CA . VAL A 1 87 ? -12.789 2.051 -0.639 1 98.06 87 VAL A CA 1
ATOM 687 C C . VAL A 1 87 ? -12.391 2.111 -2.111 1 98.06 87 VAL A C 1
ATOM 689 O O . VAL A 1 87 ? -13.016 2.83 -2.9 1 98.06 87 VAL A O 1
ATOM 692 N N . LYS A 1 88 ? -11.367 1.322 -2.451 1 97.88 88 LYS A N 1
ATOM 693 C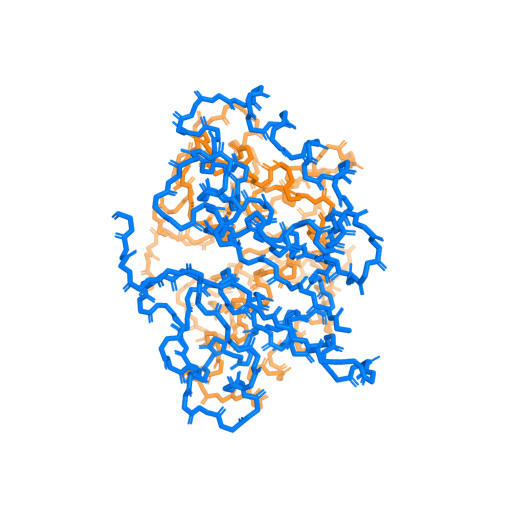 CA . LYS A 1 88 ? -10.891 1.268 -3.832 1 97.88 88 LYS A CA 1
ATOM 694 C C . LYS A 1 88 ? -12 0.798 -4.77 1 97.88 88 LYS A C 1
ATOM 696 O O . LYS A 1 88 ? -12.195 1.369 -5.848 1 97.88 88 LYS A O 1
ATOM 701 N N . ALA A 1 89 ? -12.688 -0.219 -4.391 1 98.19 89 ALA A N 1
ATOM 702 C CA . ALA A 1 89 ? -13.727 -0.803 -5.234 1 98.19 89 ALA A CA 1
ATOM 703 C C . ALA A 1 89 ? -14.875 0.184 -5.457 1 98.19 89 ALA A C 1
ATOM 705 O O . ALA A 1 89 ? -15.438 0.248 -6.551 1 98.19 89 ALA A O 1
ATOM 706 N N . THR A 1 90 ? -15.172 0.961 -4.492 1 96.94 90 THR A N 1
ATOM 707 C CA . THR A 1 90 ? -16.359 1.817 -4.52 1 96.94 90 THR A CA 1
ATOM 708 C C . THR A 1 90 ? -16.031 3.166 -5.156 1 96.94 90 THR A C 1
ATOM 710 O O . THR A 1 90 ? -16.781 3.66 -5.996 1 96.94 90 THR A O 1
ATOM 713 N N . TYR A 1 91 ? -14.82 3.752 -4.777 1 96.19 91 TYR A N 1
ATOM 714 C CA . TYR A 1 91 ? -14.594 5.152 -5.125 1 96.19 91 TYR A CA 1
ATOM 715 C C . TYR A 1 91 ? -13.414 5.297 -6.074 1 96.19 91 TYR A C 1
ATOM 717 O O . TYR A 1 91 ? -13.18 6.375 -6.621 1 96.19 91 TYR A O 1
ATOM 725 N N . SER A 1 92 ? -12.547 4.32 -6.203 1 96.25 92 SER A N 1
ATOM 726 C CA . SER A 1 92 ? -11.477 4.168 -7.18 1 96.25 92 SER A CA 1
ATOM 727 C C . SER A 1 92 ? -10.383 5.207 -6.965 1 96.25 92 SER A C 1
ATOM 729 O O . SER A 1 92 ? -9.828 5.746 -7.926 1 96.25 92 SER A O 1
ATOM 731 N N . PRO A 1 93 ? -10.078 5.543 -5.77 1 96.44 93 PRO A N 1
ATOM 732 C CA . PRO A 1 93 ? -8.867 6.348 -5.57 1 96.44 93 PRO A CA 1
ATOM 733 C C . PRO A 1 93 ? -7.586 5.562 -5.836 1 96.44 93 PRO A C 1
ATOM 735 O O . PRO A 1 93 ? -7.637 4.352 -6.066 1 96.44 93 PRO A O 1
ATOM 738 N N . ALA A 1 94 ? -6.41 6.25 -5.934 1 97.31 94 ALA A N 1
ATOM 739 C CA . ALA A 1 94 ? -5.145 5.52 -5.891 1 97.31 94 ALA A CA 1
ATOM 740 C C . ALA A 1 94 ? -5.047 4.66 -4.637 1 97.31 94 ALA A C 1
ATOM 742 O O . ALA A 1 94 ? -5.711 4.938 -3.635 1 97.31 94 ALA A O 1
ATOM 743 N N . ILE A 1 95 ? -4.305 3.621 -4.629 1 97.94 95 ILE A N 1
ATOM 744 C CA . ILE A 1 95 ? -4.297 2.666 -3.529 1 97.94 95 ILE A CA 1
ATOM 745 C C . ILE A 1 95 ? -3.736 3.33 -2.273 1 97.94 95 ILE A C 1
ATOM 747 O O . ILE A 1 95 ? -4.199 3.059 -1.162 1 97.94 95 ILE A O 1
ATOM 751 N N . GLY A 1 96 ? -2.732 4.238 -2.42 1 98.31 96 GLY A N 1
ATOM 752 C CA . GLY A 1 96 ? -2.252 4.988 -1.271 1 98.31 96 GLY A CA 1
ATOM 753 C C . GLY A 1 96 ? -3.334 5.824 -0.611 1 98.31 96 GLY A C 1
ATOM 754 O O . GLY A 1 96 ? -3.449 5.84 0.616 1 98.31 96 GLY A O 1
ATOM 755 N N . ASP A 1 97 ? -4.16 6.488 -1.394 1 98.19 97 ASP A N 1
ATOM 756 C CA . ASP A 1 97 ? -5.254 7.305 -0.882 1 98.19 97 ASP A CA 1
ATOM 757 C C . ASP A 1 97 ? -6.324 6.438 -0.22 1 98.19 97 ASP A C 1
ATOM 759 O O . ASP A 1 97 ? -6.922 6.836 0.78 1 98.19 97 ASP A O 1
ATOM 763 N N . ALA A 1 98 ? -6.574 5.266 -0.784 1 98.44 98 ALA A N 1
ATOM 764 C CA . ALA A 1 98 ? -7.527 4.34 -0.177 1 98.44 98 ALA A CA 1
ATOM 765 C C . ALA A 1 98 ? -7.078 3.936 1.226 1 98.44 98 ALA A C 1
ATOM 767 O O . ALA A 1 98 ? -7.895 3.877 2.15 1 98.44 98 ALA A O 1
ATOM 768 N N . TYR A 1 99 ? -5.793 3.727 1.414 1 98.81 99 TYR A N 1
ATOM 769 C CA . TYR A 1 99 ? -5.27 3.344 2.721 1 98.81 99 TYR A CA 1
ATOM 770 C C . TYR A 1 99 ? -5.277 4.527 3.68 1 98.81 99 TYR A C 1
ATOM 772 O O . TYR A 1 99 ? -5.504 4.359 4.879 1 98.81 99 TYR A O 1
ATOM 780 N N . ALA A 1 100 ? -4.996 5.723 3.15 1 98.75 100 ALA A N 1
ATOM 781 C CA . ALA A 1 100 ? -5.07 6.906 4.004 1 98.75 100 ALA A CA 1
ATOM 782 C C . ALA A 1 100 ? -6.48 7.09 4.562 1 98.75 100 ALA A C 1
ATOM 784 O O . ALA A 1 100 ? -6.656 7.309 5.762 1 98.75 100 ALA A O 1
ATOM 785 N N . ILE A 1 101 ? -7.441 6.91 3.68 1 98.19 101 ILE A N 1
ATOM 786 C CA . ILE A 1 101 ? -8.844 7.031 4.066 1 98.19 101 ILE A CA 1
ATOM 787 C C . ILE A 1 101 ? -9.211 5.914 5.039 1 98.19 101 ILE A C 1
ATOM 789 O O . ILE A 1 101 ? -9.891 6.152 6.039 1 98.19 101 ILE A O 1
ATOM 793 N N . ALA A 1 102 ? -8.781 4.734 4.77 1 98.62 102 ALA A N 1
ATOM 794 C CA . ALA A 1 102 ? -9.062 3.592 5.641 1 98.62 102 ALA A CA 1
ATOM 795 C C . ALA A 1 102 ? -8.461 3.801 7.027 1 98.62 102 ALA A C 1
ATOM 797 O O . ALA A 1 102 ? -9.086 3.469 8.039 1 98.62 102 ALA A O 1
ATOM 798 N N . ALA A 1 103 ? -7.262 4.359 7.078 1 98.75 103 ALA A N 1
ATOM 799 C CA . ALA A 1 103 ? -6.613 4.637 8.359 1 98.75 103 ALA A CA 1
ATOM 800 C C . ALA A 1 103 ? -7.395 5.68 9.148 1 98.75 103 ALA A C 1
ATOM 802 O O . ALA A 1 103 ? -7.656 5.496 10.344 1 98.75 103 ALA A O 1
ATOM 803 N N . ALA A 1 104 ? -7.762 6.777 8.469 1 98.5 104 ALA A N 1
ATOM 804 C CA . ALA A 1 104 ? -8.539 7.82 9.125 1 98.5 104 ALA A CA 1
ATOM 805 C C . ALA A 1 104 ? -9.867 7.273 9.648 1 98.5 104 ALA A C 1
ATOM 807 O O . ALA A 1 104 ? -10.258 7.559 10.781 1 98.5 104 ALA A O 1
ATOM 808 N N . LYS A 1 105 ? -10.492 6.484 8.844 1 97.81 105 LYS A N 1
ATOM 809 C CA . LYS A 1 105 ? -11.773 5.895 9.227 1 97.81 105 LYS A CA 1
ATOM 810 C C . LYS A 1 105 ? -11.609 4.953 10.414 1 97.81 105 LYS A C 1
ATOM 812 O O . LYS A 1 105 ? -12.445 4.941 11.32 1 97.81 105 LYS A O 1
ATOM 817 N N . ASP A 1 106 ? -10.625 4.152 10.406 1 98.31 106 ASP A N 1
ATOM 818 C CA . ASP A 1 106 ? -10.359 3.227 11.5 1 98.31 106 ASP A CA 1
ATOM 819 C C . ASP A 1 106 ? -10.148 3.979 12.812 1 98.31 106 ASP A C 1
ATOM 821 O O . ASP A 1 106 ? -10.695 3.596 13.852 1 98.31 106 ASP A O 1
ATOM 825 N N . LEU A 1 107 ? -9.391 5.027 12.766 1 98.06 107 LEU A N 1
ATOM 826 C CA . LEU A 1 107 ? -9.133 5.848 13.945 1 98.06 107 LEU A CA 1
ATOM 827 C C . LEU A 1 107 ? -10.414 6.539 14.406 1 98.06 107 LEU A C 1
ATOM 829 O O . LEU A 1 107 ? -10.664 6.645 15.609 1 98.06 107 LEU A O 1
ATOM 833 N N . ASP A 1 108 ? -11.164 6.977 13.469 1 97.19 108 ASP A N 1
ATOM 834 C CA . ASP A 1 108 ? -12.438 7.625 13.758 1 97.19 108 ASP A CA 1
ATOM 835 C C . ASP A 1 108 ? -13.391 6.672 14.469 1 97.19 108 ASP A C 1
ATOM 837 O O . ASP A 1 108 ? -14.094 7.062 15.406 1 97.19 108 ASP A O 1
ATOM 841 N N . ASN A 1 109 ? -13.414 5.453 14.031 1 95.31 109 ASN A N 1
ATOM 842 C CA . ASN A 1 109 ? -14.305 4.445 14.586 1 95.31 109 ASN A CA 1
ATOM 843 C C . ASN A 1 109 ? -13.852 4.004 15.977 1 95.31 109 ASN A C 1
ATOM 845 O O . ASN A 1 109 ? -14.664 3.52 16.766 1 95.31 109 ASN A O 1
ATOM 849 N N . ASN A 1 110 ? -12.617 4.18 16.266 1 92.5 110 ASN A N 1
ATOM 850 C CA . ASN A 1 110 ? -12.07 3.6 17.484 1 92.5 110 ASN A CA 1
ATOM 851 C C . ASN A 1 110 ? -11.703 4.676 18.5 1 92.5 110 ASN A C 1
ATOM 853 O O . ASN A 1 110 ? -11 4.402 19.484 1 92.5 110 ASN A O 1
ATOM 857 N N . SER A 1 111 ? -12.047 5.828 18.188 1 87.12 111 SER A N 1
ATOM 858 C CA . SER A 1 111 ? -11.711 6.93 19.078 1 87.12 111 SER A CA 1
ATOM 859 C C . SER A 1 111 ? -12.898 7.863 19.281 1 87.12 111 SER A C 1
ATOM 861 O O . SER A 1 111 ? -13.75 7.984 18.406 1 87.12 111 SER A O 1
ATOM 863 N N . ASP A 1 112 ? -12.961 8.398 20.438 1 88.06 112 ASP A N 1
ATOM 864 C CA . ASP A 1 112 ? -13.984 9.398 20.734 1 88.06 112 ASP A CA 1
ATOM 865 C C . ASP A 1 112 ? -13.531 10.789 20.281 1 88.06 112 ASP A C 1
ATOM 867 O O . ASP A 1 112 ? -14.266 11.773 20.453 1 88.06 112 ASP A O 1
ATOM 871 N N . ARG A 1 113 ? -12.43 10.773 19.703 1 90.06 113 ARG A N 1
ATOM 872 C CA . ARG A 1 113 ? -11.875 12.047 19.266 1 90.06 113 ARG A CA 1
ATOM 873 C C . ARG A 1 113 ? -12.148 12.266 17.781 1 90.06 113 ARG A C 1
ATOM 875 O O . ARG A 1 113 ? -12.305 11.312 17.016 1 90.06 113 ARG A O 1
ATOM 882 N N . THR A 1 114 ? -12.227 13.57 17.438 1 95.12 114 THR A N 1
ATOM 883 C CA . THR A 1 114 ? -12.328 13.938 16.031 1 95.12 114 THR A CA 1
ATOM 884 C C . THR A 1 114 ? -11.062 13.539 15.273 1 95.12 114 THR A C 1
ATOM 886 O O . THR A 1 114 ? -9.953 13.727 15.766 1 95.12 114 THR A O 1
ATOM 889 N N . VAL A 1 115 ? -11.266 12.938 14.102 1 98.25 115 VAL A N 1
ATOM 890 C CA . VAL A 1 115 ? -10.148 12.547 13.258 1 98.25 115 VAL A CA 1
ATOM 891 C C . VAL A 1 115 ? -10.156 13.375 11.969 1 98.25 115 VAL A C 1
ATOM 893 O O . VAL A 1 115 ? -11.211 13.578 11.367 1 98.25 115 VAL A O 1
ATOM 896 N N . ILE A 1 116 ? -8.961 13.859 11.625 1 97.5 116 ILE A N 1
ATOM 897 C CA . ILE A 1 116 ? -8.789 14.602 10.383 1 97.5 116 ILE A CA 1
ATOM 898 C C . ILE A 1 116 ? -7.711 13.93 9.531 1 97.5 116 ILE A C 1
ATOM 900 O O . ILE A 1 116 ? -6.656 13.555 10.047 1 97.5 116 ILE A O 1
ATOM 904 N N . LEU A 1 117 ? -8.062 13.75 8.273 1 98.56 117 LEU A N 1
ATOM 905 C CA . LEU A 1 117 ? -7.09 13.391 7.254 1 98.56 117 LEU A CA 1
ATOM 906 C C . LEU A 1 117 ? -6.664 14.625 6.453 1 98.56 117 LEU A C 1
ATOM 908 O O . LEU A 1 117 ? -7.469 15.195 5.719 1 98.56 117 LEU A O 1
ATOM 912 N N . LEU A 1 118 ? -5.406 15.031 6.652 1 98.62 118 LEU A N 1
ATOM 913 C CA . LEU A 1 118 ? -4.902 16.234 6 1 98.62 118 LEU A CA 1
ATOM 914 C C . LEU A 1 118 ? -4.383 15.914 4.602 1 98.62 118 LEU A C 1
ATOM 916 O O . LEU A 1 118 ? -3.408 15.172 4.449 1 98.62 118 LEU A O 1
ATOM 920 N N . VAL A 1 119 ? -5.07 16.5 3.549 1 98.12 119 VAL A N 1
ATOM 921 C CA . VAL A 1 119 ? -4.781 16.141 2.166 1 98.12 119 VAL A CA 1
ATOM 922 C C . VAL A 1 119 ? -4.539 17.406 1.339 1 98.12 119 VAL A C 1
ATOM 924 O O . VAL A 1 119 ? -4.738 18.516 1.823 1 98.12 119 VAL A O 1
ATOM 927 N N . GLY A 1 120 ? -4.039 17.203 0.117 1 96 120 GLY A N 1
ATOM 928 C CA . GLY A 1 120 ? -3.697 18.328 -0.742 1 96 120 GLY A CA 1
ATOM 929 C C . GLY A 1 120 ? -4.852 18.781 -1.611 1 96 120 GLY A C 1
ATOM 930 O O . GLY A 1 120 ? -6.012 18.469 -1.327 1 96 120 GLY A O 1
ATOM 931 N N . ALA A 1 121 ? -4.504 19.516 -2.617 1 91 121 ALA A N 1
ATOM 932 C CA . ALA A 1 121 ? -5.512 20.219 -3.408 1 91 121 ALA A CA 1
ATOM 933 C C . ALA A 1 121 ? -5.961 19.375 -4.598 1 91 121 ALA A C 1
ATOM 935 O O . ALA A 1 121 ? -6.992 19.641 -5.215 1 91 121 ALA A O 1
ATOM 936 N N . ASP A 1 122 ? -5.191 18.281 -4.945 1 85.62 122 ASP A N 1
ATOM 937 C CA . ASP A 1 122 ? -5.559 17.531 -6.137 1 85.62 122 ASP A CA 1
ATOM 938 C C . ASP A 1 122 ? -6.895 16.812 -5.945 1 85.62 122 ASP A C 1
ATOM 940 O O . ASP A 1 122 ? -7.414 16.75 -4.828 1 85.62 122 ASP A O 1
ATOM 944 N N . ASP A 1 123 ? -7.422 16.375 -7 1 86.38 123 ASP A N 1
ATOM 945 C CA . ASP A 1 123 ? -8.789 15.875 -6.973 1 86.38 123 ASP A CA 1
ATOM 946 C C . ASP A 1 123 ? -8.836 14.438 -6.477 1 86.38 123 ASP A C 1
ATOM 948 O O . ASP A 1 123 ? -9.875 13.773 -6.562 1 86.38 123 ASP A O 1
ATOM 952 N N . ASP A 1 124 ? -7.824 14 -5.816 1 87.38 124 ASP A N 1
ATOM 953 C CA . ASP A 1 124 ? -7.711 12.609 -5.395 1 87.38 124 ASP A CA 1
ATOM 954 C C . ASP A 1 124 ? -8.734 12.273 -4.316 1 87.38 124 ASP A C 1
ATOM 956 O O . ASP A 1 124 ? -9.18 11.133 -4.203 1 87.38 124 ASP A O 1
ATOM 960 N N . TYR A 1 125 ? -9.195 13.305 -3.592 1 94.06 125 TYR A N 1
ATOM 961 C CA . TYR A 1 125 ? -10.062 13.047 -2.449 1 94.06 125 TYR A CA 1
ATOM 962 C C . TYR A 1 125 ? -11.438 13.672 -2.658 1 94.06 125 TYR A C 1
ATOM 964 O O . TYR A 1 125 ? -12.281 13.648 -1.76 1 94.06 125 TYR A O 1
ATOM 972 N N . GLU A 1 126 ? -11.688 14.234 -3.828 1 92.31 126 GLU A N 1
ATOM 973 C CA . GLU A 1 126 ? -12.93 14.961 -4.109 1 92.31 126 GLU A CA 1
ATOM 974 C C . GLU A 1 126 ? -14.148 14.062 -3.912 1 92.31 126 GLU A C 1
ATOM 976 O O . GLU A 1 126 ? -15.172 14.508 -3.4 1 92.31 126 GLU A O 1
ATOM 981 N N . VAL A 1 127 ? -14 12.844 -4.227 1 93.5 127 VAL A N 1
ATOM 982 C CA . VAL A 1 127 ? -15.102 11.891 -4.207 1 93.5 127 VAL A CA 1
ATOM 983 C C . VAL A 1 127 ? -15.555 11.664 -2.771 1 93.5 127 VAL A C 1
ATOM 985 O O . VAL A 1 127 ? -16.719 11.312 -2.529 1 93.5 127 VAL A O 1
ATOM 988 N N . PHE A 1 128 ? -14.75 11.969 -1.793 1 95.56 128 PHE A N 1
ATOM 989 C CA . PHE A 1 128 ? -15.055 11.688 -0.395 1 95.56 128 PHE A CA 1
ATOM 990 C C . PHE A 1 128 ? -15.664 12.906 0.281 1 95.56 128 PHE A C 1
ATOM 992 O O . PHE A 1 128 ? -16.25 12.805 1.363 1 95.56 128 PHE A O 1
ATOM 999 N N . GLU A 1 129 ? -15.5 14.039 -0.307 1 91.38 129 GLU A N 1
ATOM 1000 C CA . GLU A 1 129 ? -15.852 15.297 0.34 1 91.38 129 GLU A CA 1
ATOM 1001 C C . GLU A 1 129 ? -17.359 15.453 0.454 1 91.38 129 GLU A C 1
ATOM 1003 O O . GLU A 1 129 ? -17.844 16.281 1.225 1 91.38 129 GLU A O 1
ATOM 1008 N N . ASP A 1 130 ? -18.078 14.672 -0.303 1 90 130 ASP A N 1
ATOM 1009 C CA . ASP A 1 130 ? -19.531 14.773 -0.224 1 90 130 ASP A CA 1
ATOM 1010 C C . ASP A 1 130 ? -20.156 13.438 0.182 1 90 130 ASP A C 1
ATOM 1012 O O . ASP A 1 130 ? -21.344 13.195 -0.058 1 90 130 ASP A O 1
ATOM 1016 N N . LYS A 1 131 ? -19.406 12.461 0.602 1 93 131 LYS A N 1
ATOM 1017 C CA . LYS A 1 131 ? -19.891 11.148 1 1 93 131 LYS A CA 1
ATOM 1018 C C . LYS A 1 131 ? -20.078 11.062 2.512 1 93 131 LYS A C 1
ATOM 1020 O O . LYS A 1 131 ? -19.156 11.328 3.275 1 93 131 LYS A O 1
ATOM 1025 N N . ASP A 1 132 ? -21.312 10.461 2.801 1 83.81 132 ASP A N 1
ATOM 1026 C CA . ASP A 1 132 ? -21.609 10.266 4.219 1 83.81 132 ASP A CA 1
ATOM 1027 C C . ASP A 1 132 ? -20.609 9.289 4.852 1 83.81 132 ASP A C 1
ATOM 1029 O O . ASP A 1 132 ? -20.219 8.312 4.223 1 83.81 132 ASP A O 1
ATOM 1033 N N . GLY A 1 133 ? -19.844 9.648 5.809 1 91.75 133 GLY A N 1
ATOM 1034 C CA . GLY A 1 133 ? -18.922 8.805 6.547 1 91.75 133 GLY A CA 1
ATOM 1035 C C . GLY A 1 133 ? -17.469 9.195 6.352 1 91.75 133 GLY A C 1
ATOM 1036 O O . GLY A 1 133 ? -16.594 8.781 7.117 1 91.75 133 GLY A O 1
ATOM 1037 N N . TYR A 1 134 ? -17.375 10.07 5.176 1 96.31 134 TYR A N 1
ATOM 1038 C CA . TYR A 1 134 ? -15.984 10.414 4.902 1 96.31 134 TYR A CA 1
ATOM 1039 C C . TYR A 1 134 ? -15.781 11.922 4.941 1 96.31 134 TYR A C 1
ATOM 1041 O O . TYR A 1 134 ? -14.672 12.398 5.211 1 96.31 134 TYR A O 1
ATOM 1049 N N . LYS A 1 135 ? -16.859 12.648 4.66 1 96.25 135 LYS A N 1
ATOM 1050 C CA . LYS A 1 135 ? -16.734 14.086 4.457 1 96.25 135 LYS A CA 1
ATOM 1051 C C . LYS A 1 135 ? -16.141 14.766 5.688 1 96.25 135 LYS A C 1
ATOM 1053 O O . LYS A 1 135 ? -15.336 15.688 5.57 1 96.25 135 LYS A O 1
ATOM 1058 N N . HIS A 1 136 ? -16.469 14.32 6.863 1 96.62 136 HIS A N 1
ATOM 1059 C CA . HIS A 1 136 ? -16.031 14.961 8.094 1 96.62 136 HIS A CA 1
ATOM 1060 C C . HIS A 1 136 ? -14.562 14.68 8.367 1 96.62 136 HIS A C 1
ATOM 1062 O O . HIS A 1 136 ? -13.945 15.32 9.219 1 96.62 136 HIS A O 1
ATOM 1068 N N . LEU A 1 137 ? -13.977 13.719 7.621 1 97.56 137 LEU A N 1
ATOM 1069 C CA . LEU A 1 137 ? -12.586 13.336 7.84 1 97.56 137 LEU A CA 1
ATOM 1070 C C . LEU A 1 137 ? -11.641 14.234 7.059 1 97.56 137 LEU A C 1
ATOM 1072 O O . LEU A 1 137 ? -10.477 14.383 7.422 1 97.56 137 LEU A O 1
ATOM 1076 N N . ILE A 1 138 ? -12.117 14.852 6.012 1 97.56 138 ILE A N 1
ATOM 1077 C CA . ILE A 1 138 ? -11.219 15.43 5.012 1 97.56 138 ILE A CA 1
ATOM 1078 C C . ILE A 1 138 ? -10.945 16.891 5.348 1 97.56 138 ILE A C 1
ATOM 1080 O O . ILE A 1 138 ? -11.875 17.672 5.539 1 97.56 138 ILE A O 1
ATOM 1084 N N . GLU A 1 139 ? -9.734 17.219 5.441 1 97 139 GLU A N 1
ATOM 1085 C CA . GLU A 1 139 ? -9.273 18.609 5.566 1 97 139 GLU A CA 1
ATOM 1086 C C . GLU A 1 139 ? -8.18 18.922 4.555 1 97 139 GLU A C 1
ATOM 1088 O O . GLU A 1 139 ? -7.168 18.219 4.488 1 97 139 GLU A O 1
ATOM 1093 N N . ARG A 1 140 ? -8.344 19.938 3.764 1 97.25 140 ARG A N 1
ATOM 1094 C CA . ARG A 1 140 ? -7.348 20.359 2.783 1 97.25 140 ARG A CA 1
ATOM 1095 C C . ARG A 1 140 ? -6.426 21.422 3.359 1 97.25 140 ARG A C 1
ATOM 1097 O O . ARG A 1 140 ? -6.891 22.406 3.941 1 97.25 140 ARG A O 1
ATOM 1104 N N . PHE A 1 141 ? -5.125 21.172 3.141 1 97.62 141 PHE A N 1
ATOM 1105 C CA . PHE A 1 141 ? -4.207 22.141 3.715 1 97.62 141 PHE A CA 1
ATOM 1106 C C . PHE A 1 141 ? -3.873 23.234 2.705 1 97.62 141 PHE A C 1
ATOM 1108 O O . PHE A 1 141 ? -3.262 24.25 3.053 1 97.62 141 PHE A O 1
ATOM 1115 N N . ARG A 1 142 ? -4.32 22.953 1.443 1 95.94 142 ARG A N 1
ATOM 1116 C CA . ARG A 1 142 ? -4.168 23.969 0.414 1 95.94 142 ARG A CA 1
ATOM 1117 C C . ARG A 1 142 ? -5.258 23.859 -0.645 1 95.94 142 ARG A C 1
ATOM 1119 O O . ARG A 1 142 ? -5.863 22.797 -0.802 1 95.94 142 ARG A O 1
ATOM 1126 N N . ASP A 1 143 ? -5.469 24.953 -1.389 1 88.19 143 ASP A N 1
ATOM 1127 C CA . ASP A 1 143 ? -6.551 24.984 -2.365 1 88.19 143 ASP A CA 1
ATOM 1128 C C . ASP A 1 143 ? -6.027 24.734 -3.777 1 88.19 143 ASP A C 1
ATOM 1130 O O . ASP A 1 143 ? -6.785 24.328 -4.66 1 88.19 143 ASP A O 1
ATOM 1134 N N . GLU A 1 144 ? -4.738 25.016 -3.881 1 85 144 GLU A N 1
ATOM 1135 C CA . GLU A 1 144 ? -4.148 24.844 -5.203 1 85 144 GLU A CA 1
ATOM 1136 C C . GLU A 1 144 ? -3.01 23.828 -5.168 1 85 144 GLU A C 1
ATOM 1138 O O . GLU A 1 144 ? -2.289 23.719 -4.176 1 85 144 GLU A O 1
ATOM 1143 N N . ALA A 1 145 ? -3.113 23 -6.254 1 74.56 145 ALA A N 1
ATOM 1144 C CA . ALA A 1 145 ? -2.031 22.031 -6.371 1 74.56 145 ALA A CA 1
ATOM 1145 C C . ALA A 1 145 ? -0.675 22.719 -6.461 1 74.56 145 ALA A C 1
ATOM 1147 O O . ALA A 1 145 ? -0.587 23.875 -6.898 1 74.56 145 ALA A O 1
ATOM 1148 N N . ALA A 1 146 ? 0.263 22 -5.977 1 71.69 146 ALA A N 1
ATOM 1149 C CA . ALA A 1 146 ? 1.605 22.562 -6.055 1 71.69 146 ALA A CA 1
ATOM 1150 C C . ALA A 1 146 ? 1.978 22.891 -7.5 1 71.69 146 ALA A C 1
ATOM 1152 O O . ALA A 1 146 ? 1.533 22.219 -8.43 1 71.69 146 ALA A O 1
ATOM 1153 N N . MET B 1 1 ? 11.203 -24.047 -0.765 1 87.06 1 MET B N 1
ATOM 1154 C CA . MET B 1 1 ? 10.82 -23.047 -1.745 1 87.06 1 MET B CA 1
ATOM 1155 C C . MET B 1 1 ? 9.57 -22.297 -1.299 1 87.06 1 MET B C 1
ATOM 1157 O O . MET B 1 1 ? 8.68 -22.875 -0.684 1 87.06 1 MET B O 1
ATOM 1161 N N . THR B 1 2 ? 9.539 -21.047 -1.387 1 97.19 2 THR B N 1
ATOM 1162 C CA . THR B 1 2 ? 8.445 -20.156 -1.021 1 97.19 2 THR B CA 1
ATOM 1163 C C . THR B 1 2 ? 7.93 -19.406 -2.246 1 97.19 2 THR B C 1
ATOM 1165 O O . THR B 1 2 ? 8.711 -18.969 -3.086 1 97.19 2 THR B O 1
ATOM 1168 N N . ILE B 1 3 ? 6.578 -19.375 -2.34 1 98.56 3 ILE B N 1
ATOM 1169 C CA . ILE B 1 3 ? 5.957 -18.656 -3.453 1 98.56 3 ILE B CA 1
ATOM 1170 C C . ILE B 1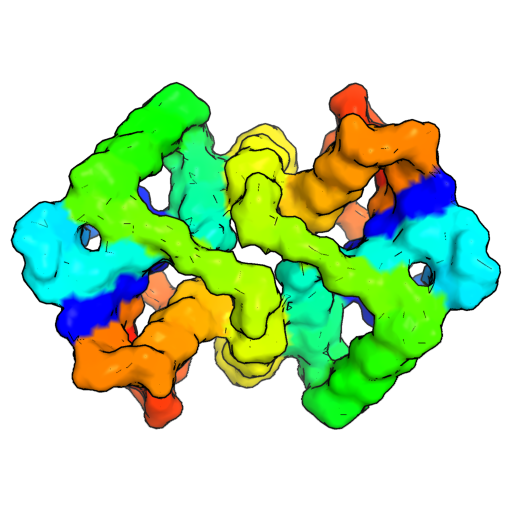 3 ? 5.23 -17.422 -2.936 1 98.56 3 ILE B C 1
ATOM 1172 O O . ILE B 1 3 ? 4.41 -17.516 -2.021 1 98.56 3 ILE B O 1
ATOM 1176 N N . VAL B 1 4 ? 5.582 -16.312 -3.51 1 98.88 4 VAL B N 1
ATOM 1177 C CA . VAL B 1 4 ? 4.828 -15.07 -3.318 1 98.88 4 VAL B CA 1
ATOM 1178 C C . VAL B 1 4 ? 4 -14.773 -4.566 1 98.88 4 VAL B C 1
ATOM 1180 O O . VAL B 1 4 ? 4.523 -14.781 -5.684 1 98.88 4 VAL B O 1
ATOM 1183 N N . PHE B 1 5 ? 2.715 -14.57 -4.359 1 98.94 5 PHE B N 1
ATOM 1184 C CA . PHE B 1 5 ? 1.833 -14.32 -5.496 1 98.94 5 PHE B CA 1
ATOM 1185 C C . PHE B 1 5 ? 1.54 -12.828 -5.629 1 98.94 5 PHE B C 1
ATOM 1187 O O . PHE B 1 5 ? 1.098 -12.188 -4.672 1 98.94 5 PHE B O 1
ATOM 1194 N N . ASP B 1 6 ? 1.869 -12.328 -6.824 1 98.44 6 ASP B N 1
ATOM 1195 C CA . ASP B 1 6 ? 1.273 -11.031 -7.156 1 98.44 6 ASP B CA 1
ATOM 1196 C C . ASP B 1 6 ? -0.228 -11.172 -7.402 1 98.44 6 ASP B C 1
ATOM 1198 O O . ASP B 1 6 ? -0.723 -12.266 -7.664 1 98.44 6 ASP B O 1
ATOM 1202 N N . ALA B 1 7 ? -0.984 -10.047 -7.32 1 98.56 7 ALA B N 1
ATOM 1203 C CA . ALA B 1 7 ? -2.439 -10.086 -7.449 1 98.56 7 ALA B CA 1
ATOM 1204 C C . ALA B 1 7 ? -2.857 -10.672 -8.797 1 98.56 7 ALA B C 1
ATOM 1206 O O . ALA B 1 7 ? -3.816 -11.438 -8.875 1 98.56 7 ALA B O 1
ATOM 1207 N N . GLU B 1 8 ? -2.156 -10.359 -9.844 1 98.25 8 GLU B N 1
ATOM 1208 C CA . GLU B 1 8 ? -2.527 -10.797 -11.188 1 98.25 8 GLU B CA 1
ATOM 1209 C C . GLU B 1 8 ? -2.553 -12.32 -11.289 1 98.25 8 GLU B C 1
ATOM 1211 O O . GLU B 1 8 ? -3.432 -12.883 -11.938 1 98.25 8 GLU B O 1
ATOM 1216 N N . ALA B 1 9 ? -1.558 -12.961 -10.703 1 98.62 9 ALA B N 1
ATOM 1217 C CA . ALA B 1 9 ? -1.496 -14.422 -10.758 1 98.62 9 ALA B CA 1
ATOM 1218 C C . ALA B 1 9 ? -2.746 -15.047 -10.141 1 98.62 9 ALA B C 1
ATOM 1220 O O . ALA B 1 9 ? -3.373 -15.922 -10.742 1 98.62 9 ALA B O 1
ATOM 1221 N N . LEU B 1 10 ? -3.154 -14.555 -9.016 1 98.88 10 LEU B N 1
ATOM 1222 C CA . LEU B 1 10 ? -4.289 -15.148 -8.312 1 98.88 10 LEU B CA 1
ATOM 1223 C C . LEU B 1 10 ? -5.602 -14.773 -8.984 1 98.88 10 LEU B C 1
ATOM 1225 O O . LEU B 1 10 ? -6.547 -15.562 -8.992 1 98.88 10 LEU B O 1
ATOM 1229 N N . LEU B 1 11 ? -5.629 -13.57 -9.578 1 98.75 11 LEU B N 1
ATOM 1230 C CA . LEU B 1 11 ? -6.797 -13.195 -10.367 1 98.75 11 LEU B CA 1
ATOM 1231 C C . LEU B 1 11 ? -6.957 -14.102 -11.578 1 98.75 11 LEU B C 1
ATOM 1233 O O . LEU B 1 11 ? -8.062 -14.547 -11.883 1 98.75 11 LEU B O 1
ATOM 1237 N N . ALA B 1 12 ? -5.797 -14.391 -12.234 1 98.5 12 ALA B N 1
ATOM 1238 C CA . ALA B 1 12 ? -5.836 -15.258 -13.406 1 98.5 12 ALA B CA 1
ATOM 1239 C C . ALA B 1 12 ? -6.371 -16.641 -13.055 1 98.5 12 ALA B C 1
ATOM 1241 O O . ALA B 1 12 ? -7.215 -17.188 -13.766 1 98.5 12 ALA B O 1
ATOM 1242 N N . PHE B 1 13 ? -5.922 -17.172 -11.969 1 98.81 13 PHE B N 1
ATOM 1243 C CA . PHE B 1 13 ? -6.387 -18.469 -11.5 1 98.81 13 PHE B CA 1
ATOM 1244 C C . PHE B 1 13 ? -7.875 -18.422 -11.164 1 98.81 13 PHE B C 1
ATOM 1246 O O . PHE B 1 13 ? -8.648 -19.234 -11.648 1 98.81 13 PHE B O 1
ATOM 1253 N N . SER B 1 14 ? -8.289 -17.406 -10.391 1 98.75 14 SER B N 1
ATOM 1254 C CA . SER B 1 14 ? -9.641 -17.328 -9.844 1 98.75 14 SER B CA 1
ATOM 1255 C C . SER B 1 14 ? -10.664 -17.078 -10.945 1 98.75 14 SER B C 1
ATOM 1257 O O . SER B 1 14 ? -11.828 -17.484 -10.82 1 98.75 14 SER B O 1
ATOM 1259 N N . PHE B 1 15 ? -10.234 -16.484 -12.039 1 98.44 15 PHE B N 1
ATOM 1260 C CA . PHE B 1 15 ? -11.18 -16.141 -13.102 1 98.44 15 PHE B CA 1
ATOM 1261 C C . PHE B 1 15 ? -10.883 -16.922 -14.367 1 98.44 15 PHE B C 1
ATOM 1263 O O . PHE B 1 15 ? -11.328 -16.547 -15.461 1 98.44 15 PHE B O 1
ATOM 1270 N N . ASP B 1 16 ? -10.047 -17.938 -14.289 1 98.06 16 ASP B N 1
ATOM 1271 C CA . ASP B 1 16 ? -9.75 -18.859 -15.375 1 98.06 16 ASP B CA 1
ATOM 1272 C C . ASP B 1 16 ? -9.25 -18.125 -16.609 1 98.06 16 ASP B C 1
ATOM 1274 O O . ASP B 1 16 ? -9.773 -18.312 -17.703 1 98.06 16 ASP B O 1
ATOM 1278 N N . GLU B 1 17 ? -8.328 -17.266 -16.391 1 97.81 17 GLU B N 1
ATOM 1279 C CA . GLU B 1 17 ? -7.691 -16.531 -17.469 1 97.81 17 GLU B CA 1
ATOM 1280 C C . GLU B 1 17 ? -6.543 -17.328 -18.078 1 97.81 17 GLU B C 1
ATOM 1282 O O . GLU B 1 17 ? -6.137 -18.359 -17.531 1 97.81 17 GLU B O 1
ATOM 1287 N N . PRO B 1 18 ? -6.102 -16.891 -19.297 1 97.25 18 PRO B N 1
ATOM 1288 C CA . PRO B 1 18 ? -4.902 -17.547 -19.828 1 97.25 18 PRO B CA 1
ATOM 1289 C C . PRO B 1 18 ? -3.766 -17.609 -18.812 1 97.25 18 PRO B C 1
ATOM 1291 O O . PRO B 1 18 ? -3.445 -16.594 -18.172 1 97.25 18 PRO B O 1
ATOM 1294 N N . GLY B 1 19 ? -3.176 -18.812 -18.578 1 97.5 19 GLY B N 1
ATOM 1295 C CA . GLY B 1 19 ? -2.115 -19.016 -17.609 1 97.5 19 GLY B CA 1
ATOM 1296 C C . GLY B 1 19 ? -2.615 -19.562 -16.281 1 97.5 19 GLY B C 1
ATOM 1297 O O . GLY B 1 19 ? -1.818 -19.906 -15.406 1 97.5 19 GLY B O 1
ATOM 1298 N N . ALA B 1 20 ? -3.906 -19.703 -16.156 1 98.38 20 ALA B N 1
ATOM 1299 C CA . ALA B 1 20 ? -4.5 -20.172 -14.906 1 98.38 20 ALA B CA 1
ATOM 1300 C C . ALA B 1 20 ? -3.949 -21.531 -14.508 1 98.38 20 ALA B C 1
ATOM 1302 O O . ALA B 1 20 ? -3.713 -21.797 -13.328 1 98.38 20 ALA B O 1
ATOM 1303 N N . SER B 1 21 ? -3.707 -22.391 -15.484 1 98.19 21 SER B N 1
ATOM 1304 C CA . SER B 1 21 ? -3.205 -23.734 -15.203 1 98.19 21 SER B CA 1
ATOM 1305 C C . SER B 1 21 ? -1.801 -23.688 -14.609 1 98.19 21 SER B C 1
ATOM 1307 O O . SER B 1 21 ? -1.453 -24.5 -13.758 1 98.19 21 SER B O 1
ATOM 1309 N N . GLU B 1 22 ? -1.046 -22.75 -15.078 1 98.38 22 GLU B N 1
ATOM 1310 C CA . GLU B 1 22 ? 0.29 -22.578 -14.516 1 98.38 22 GLU B CA 1
ATOM 1311 C C . GLU B 1 22 ? 0.222 -22.109 -13.07 1 98.38 22 GLU B C 1
ATOM 1313 O O . GLU B 1 22 ? 0.951 -22.609 -12.211 1 98.38 22 GLU B O 1
ATOM 1318 N N . VAL B 1 23 ? -0.631 -21.172 -12.758 1 98.88 23 VAL B N 1
ATOM 1319 C CA . VAL B 1 23 ? -0.803 -20.703 -11.391 1 98.88 23 VAL B CA 1
ATOM 1320 C C . VAL B 1 23 ? -1.309 -21.844 -10.508 1 98.88 23 VAL B C 1
ATOM 1322 O O . VAL B 1 23 ? -0.863 -22 -9.367 1 98.88 23 VAL B O 1
ATOM 1325 N N . GLU B 1 24 ? -2.203 -22.625 -11.078 1 98.81 24 GLU B N 1
ATOM 1326 C CA . GLU B 1 24 ? -2.742 -23.766 -10.352 1 98.81 24 GLU B CA 1
ATOM 1327 C C . GLU B 1 24 ? -1.636 -24.734 -9.953 1 98.81 24 GLU B C 1
ATOM 1329 O O . GLU B 1 24 ? -1.662 -25.312 -8.859 1 98.81 24 GLU B O 1
ATOM 1334 N N . HIS B 1 25 ? -0.729 -24.922 -10.82 1 98.5 25 HIS B N 1
ATOM 1335 C CA . HIS B 1 25 ? 0.404 -25.797 -10.523 1 98.5 25 HIS B CA 1
ATOM 1336 C C . HIS B 1 25 ? 1.166 -25.312 -9.297 1 98.5 25 HIS B C 1
ATOM 1338 O O . HIS B 1 25 ? 1.529 -26.109 -8.43 1 98.5 25 HIS B O 1
ATOM 1344 N N . TRP B 1 26 ? 1.394 -24.047 -9.195 1 98.44 26 TRP B N 1
ATOM 1345 C CA . TRP B 1 26 ? 2.07 -23.469 -8.039 1 98.44 26 TRP B CA 1
ATOM 1346 C C . TRP B 1 26 ? 1.204 -23.578 -6.793 1 98.44 26 TRP B C 1
ATOM 1348 O O . TRP B 1 26 ? 1.696 -23.922 -5.715 1 98.44 26 TRP B O 1
ATOM 1358 N N . LEU B 1 27 ? -0.104 -23.359 -6.926 1 98.81 27 LEU B N 1
ATOM 1359 C CA . LEU B 1 27 ? -1.028 -23.406 -5.801 1 98.81 27 LEU B CA 1
ATOM 1360 C C . LEU B 1 27 ? -1.153 -24.844 -5.273 1 98.81 27 LEU B C 1
ATOM 1362 O O . LEU B 1 27 ? -1.325 -25.047 -4.07 1 98.81 27 LEU B O 1
ATOM 1366 N N . ASP B 1 28 ? -1.039 -25.781 -6.188 1 98.62 28 ASP B N 1
ATOM 1367 C CA . ASP B 1 28 ? -1.076 -27.188 -5.773 1 98.62 28 ASP B CA 1
ATOM 1368 C C . ASP B 1 28 ? 0.093 -27.516 -4.848 1 98.62 28 ASP B C 1
ATOM 1370 O O . ASP B 1 28 ? -0.062 -28.281 -3.891 1 98.62 28 ASP B O 1
ATOM 1374 N N . ARG B 1 29 ? 1.208 -26.969 -5.16 1 98 29 ARG B N 1
ATOM 1375 C CA . ARG B 1 29 ? 2.387 -27.203 -4.332 1 98 29 ARG B CA 1
ATOM 1376 C C . ARG B 1 29 ? 2.215 -26.578 -2.947 1 98 29 ARG B C 1
ATOM 1378 O O . ARG B 1 29 ? 2.713 -27.109 -1.955 1 98 29 ARG B O 1
ATOM 1385 N N . VAL B 1 30 ? 1.562 -25.438 -2.869 1 98.62 30 VAL B N 1
ATOM 1386 C CA . VAL B 1 30 ? 1.248 -24.812 -1.59 1 98.62 30 VAL B CA 1
ATOM 1387 C C . VAL B 1 30 ? 0.257 -25.688 -0.819 1 98.62 30 VAL B C 1
ATOM 1389 O O . VAL B 1 30 ? 0.469 -25.984 0.358 1 98.62 30 VAL B O 1
ATOM 1392 N N . TYR B 1 31 ? -0.771 -26.125 -1.546 1 98.56 31 TYR B N 1
ATOM 1393 C CA . TYR B 1 31 ? -1.827 -26.938 -0.954 1 98.56 31 TYR B CA 1
ATOM 1394 C C . TYR B 1 31 ? -1.263 -28.234 -0.382 1 98.56 31 TYR B C 1
ATOM 1396 O O . TYR B 1 31 ? -1.654 -28.656 0.707 1 98.56 31 TYR B O 1
ATOM 1404 N N . ASP B 1 32 ? -0.324 -28.812 -1.044 1 98.06 32 ASP B N 1
ATOM 1405 C CA . ASP B 1 32 ? 0.26 -30.094 -0.652 1 98.06 32 ASP B CA 1
ATOM 1406 C C . ASP B 1 32 ? 1.29 -29.906 0.46 1 98.06 32 ASP B C 1
ATOM 1408 O O . ASP B 1 32 ? 1.844 -30.891 0.969 1 98.06 32 ASP B O 1
ATOM 1412 N N . GLY B 1 33 ? 1.604 -28.734 0.779 1 96.81 33 GLY B N 1
ATOM 1413 C CA . GLY B 1 33 ? 2.557 -28.469 1.844 1 96.81 33 GLY B CA 1
ATOM 1414 C C . GLY B 1 33 ? 4 -28.531 1.386 1 96.81 33 GLY B C 1
ATOM 1415 O O . GLY B 1 33 ? 4.918 -28.516 2.207 1 96.81 33 GLY B O 1
ATOM 1416 N N . GLU B 1 34 ? 4.145 -28.578 0.065 1 96.5 34 GLU B N 1
ATOM 1417 C CA . GLU B 1 34 ? 5.496 -28.641 -0.488 1 96.5 34 GLU B CA 1
ATOM 1418 C C . GLU B 1 34 ? 6.18 -27.281 -0.431 1 96.5 34 GLU B C 1
ATOM 1420 O O . GLU B 1 34 ? 7.402 -27.203 -0.296 1 96.5 34 GLU B O 1
ATOM 1425 N N . ARG B 1 35 ? 5.406 -26.266 -0.569 1 96.56 35 ARG B N 1
ATOM 1426 C CA . ARG B 1 35 ? 5.898 -24.891 -0.582 1 96.56 35 ARG B CA 1
ATOM 1427 C C . ARG B 1 35 ? 5.008 -23.984 0.259 1 96.56 35 ARG B C 1
ATOM 1429 O O . ARG B 1 35 ? 3.803 -24.219 0.366 1 96.56 35 ARG B O 1
ATOM 1436 N N . ASP B 1 36 ? 5.68 -23.031 0.883 1 98.06 36 ASP B N 1
ATOM 1437 C CA . ASP B 1 36 ? 4.883 -21.984 1.491 1 98.06 36 ASP B CA 1
ATOM 1438 C C . ASP B 1 36 ? 4.371 -21 0.435 1 98.06 36 ASP B C 1
ATOM 1440 O O . ASP B 1 36 ? 5.062 -20.719 -0.544 1 98.06 36 ASP B O 1
ATOM 1444 N N . GLY B 1 37 ? 3.131 -20.531 0.568 1 98.75 37 GLY B N 1
ATOM 1445 C CA . GLY B 1 37 ? 2.523 -19.547 -0.312 1 98.75 37 GLY B CA 1
ATOM 1446 C C . GLY B 1 37 ? 2.088 -18.297 0.411 1 98.75 37 GLY B C 1
ATOM 1447 O O . GLY B 1 37 ? 1.455 -18.359 1.466 1 98.75 37 GLY B O 1
ATOM 1448 N N . TYR B 1 38 ? 2.498 -17.141 -0.149 1 98.94 38 TYR B N 1
ATOM 1449 C CA . TYR B 1 38 ? 2.158 -15.875 0.478 1 98.94 38 TYR B CA 1
ATOM 1450 C C . TYR B 1 38 ? 1.596 -14.891 -0.545 1 98.94 38 TYR B C 1
ATOM 1452 O O . TYR B 1 38 ? 1.921 -14.969 -1.732 1 98.94 38 TYR B O 1
ATOM 1460 N N . ILE B 1 39 ? 0.782 -14.023 -0.08 1 98.94 39 ILE B N 1
ATOM 1461 C CA . ILE B 1 39 ? 0.424 -12.781 -0.762 1 98.94 39 ILE B CA 1
ATOM 1462 C C . ILE B 1 39 ? 0.584 -11.602 0.194 1 98.94 39 ILE B C 1
ATOM 1464 O O . ILE B 1 39 ? 0.109 -11.648 1.331 1 98.94 39 ILE B O 1
ATOM 1468 N N . ALA B 1 40 ? 1.325 -10.578 -0.275 1 98.94 40 ALA B N 1
ATOM 1469 C CA . ALA B 1 40 ? 1.404 -9.367 0.535 1 98.94 40 ALA B CA 1
ATOM 1470 C C . ALA B 1 40 ? 0.02 -8.758 0.756 1 98.94 40 ALA B C 1
ATOM 1472 O O . ALA B 1 40 ? -0.822 -8.781 -0.145 1 98.94 40 ALA B O 1
ATOM 1473 N N . THR B 1 41 ? -0.246 -8.148 1.915 1 98.94 41 THR B N 1
ATOM 1474 C CA . THR B 1 41 ? -1.581 -7.664 2.244 1 98.94 41 THR B CA 1
ATOM 1475 C C . THR B 1 41 ? -2.02 -6.582 1.259 1 98.94 41 THR B C 1
ATOM 1477 O O . THR B 1 41 ? -3.203 -6.477 0.932 1 98.94 41 THR B O 1
ATOM 1480 N N . ILE B 1 42 ? -1.074 -5.836 0.754 1 98.88 42 ILE B N 1
ATOM 1481 C CA . ILE B 1 42 ? -1.434 -4.805 -0.214 1 98.88 42 ILE B CA 1
ATOM 1482 C C . ILE B 1 42 ? -1.863 -5.457 -1.526 1 98.88 42 ILE B C 1
ATOM 1484 O O . ILE B 1 42 ? -2.766 -4.965 -2.207 1 98.88 42 ILE B O 1
ATOM 1488 N N . ASN B 1 43 ? -1.229 -6.539 -1.961 1 98.88 43 ASN B N 1
ATOM 1489 C CA . ASN B 1 43 ? -1.633 -7.25 -3.17 1 98.88 43 ASN B CA 1
ATOM 1490 C C . ASN B 1 43 ? -2.949 -7.996 -2.969 1 98.88 43 ASN B C 1
ATOM 1492 O O . ASN B 1 43 ? -3.729 -8.156 -3.912 1 98.88 43 ASN B O 1
ATOM 1496 N N . LEU B 1 44 ? -3.188 -8.398 -1.71 1 98.94 44 LEU B N 1
ATOM 1497 C CA . LEU B 1 44 ? -4.484 -8.977 -1.384 1 98.94 44 LEU B CA 1
ATOM 1498 C C . LEU B 1 44 ? -5.594 -7.938 -1.528 1 98.94 44 LEU B C 1
ATOM 1500 O O . LEU B 1 44 ? -6.68 -8.25 -2.025 1 98.94 44 LEU B O 1
ATOM 1504 N N . ALA B 1 45 ? -5.316 -6.711 -1.109 1 98.94 45 ALA B N 1
ATOM 1505 C CA . ALA B 1 45 ? -6.262 -5.621 -1.322 1 98.94 45 ALA B CA 1
ATOM 1506 C C . ALA B 1 45 ? -6.523 -5.402 -2.811 1 98.94 45 ALA B C 1
ATOM 1508 O O . ALA B 1 45 ? -7.668 -5.195 -3.223 1 98.94 45 ALA B O 1
ATOM 1509 N N . GLU B 1 46 ? -5.398 -5.469 -3.588 1 98.88 46 GLU B N 1
ATOM 1510 C CA . GLU B 1 46 ? -5.539 -5.344 -5.035 1 98.88 46 GLU B CA 1
ATOM 1511 C C . GLU B 1 46 ? -6.402 -6.469 -5.605 1 98.88 46 GLU B C 1
ATOM 1513 O O . GLU B 1 46 ? -7.289 -6.223 -6.426 1 98.88 46 GLU B O 1
ATOM 1518 N N . PHE B 1 47 ? -6.141 -7.672 -5.168 1 98.94 47 PHE B N 1
ATOM 1519 C CA . PHE B 1 47 ? -6.949 -8.805 -5.605 1 98.94 47 PHE B CA 1
ATOM 1520 C C . PHE B 1 47 ? -8.422 -8.562 -5.324 1 98.94 47 PHE B C 1
ATOM 1522 O O . PHE B 1 47 ? -9.266 -8.719 -6.211 1 98.94 47 PHE B O 1
ATOM 1529 N N . ARG B 1 48 ? -8.75 -8.109 -4.102 1 98.94 48 ARG B N 1
ATOM 1530 C CA . ARG B 1 48 ? -10.141 -8.031 -3.662 1 98.94 48 ARG B CA 1
ATOM 1531 C C . ARG B 1 48 ? -10.898 -6.949 -4.426 1 98.94 48 ARG B C 1
ATOM 1533 O O . ARG B 1 48 ? -12.031 -7.168 -4.855 1 98.94 48 ARG B O 1
ATOM 1540 N N . TYR B 1 49 ? -10.273 -5.762 -4.562 1 98.81 49 TYR B N 1
ATOM 1541 C CA . TYR B 1 49 ? -11.055 -4.727 -5.227 1 98.81 49 TYR B CA 1
ATOM 1542 C C . TYR B 1 49 ? -11.227 -5.039 -6.707 1 98.81 49 TYR B C 1
ATOM 1544 O O . TYR B 1 49 ? -12.266 -4.738 -7.297 1 98.81 49 TYR B O 1
ATOM 1552 N N . ILE B 1 50 ? -10.195 -5.695 -7.359 1 98.75 50 ILE B N 1
ATOM 1553 C CA . ILE B 1 50 ? -10.312 -6.043 -8.773 1 98.75 50 ILE B CA 1
ATOM 1554 C C . ILE B 1 50 ? -11.383 -7.121 -8.945 1 98.75 50 ILE B C 1
ATOM 1556 O O . ILE B 1 50 ? -12.234 -7.02 -9.836 1 98.75 50 ILE B O 1
ATOM 1560 N N . ALA B 1 51 ? -11.328 -8.141 -8.102 1 98.88 51 ALA B N 1
ATOM 1561 C CA . ALA B 1 51 ? -12.312 -9.219 -8.156 1 98.88 51 ALA B CA 1
ATOM 1562 C C . ALA B 1 51 ? -13.719 -8.695 -7.902 1 98.88 51 ALA B C 1
ATOM 1564 O O . ALA B 1 51 ? -14.68 -9.117 -8.547 1 98.88 51 ALA B O 1
ATOM 1565 N N . THR B 1 52 ? -13.836 -7.77 -6.926 1 98.88 52 THR B N 1
ATOM 1566 C CA . THR B 1 52 ? -15.125 -7.168 -6.621 1 98.88 52 THR B CA 1
ATOM 1567 C C . THR B 1 52 ? -15.695 -6.465 -7.848 1 98.88 52 THR B C 1
ATOM 1569 O O . THR B 1 52 ? -16.875 -6.637 -8.18 1 98.88 52 THR B O 1
ATOM 1572 N N . ARG B 1 53 ? -14.914 -5.723 -8.531 1 98.56 53 ARG B N 1
ATOM 1573 C CA . ARG B 1 53 ? -15.359 -4.965 -9.703 1 98.56 53 ARG B CA 1
ATOM 1574 C C . ARG B 1 53 ? -15.68 -5.891 -10.867 1 98.56 53 ARG B C 1
ATOM 1576 O O . ARG B 1 53 ? -16.594 -5.617 -11.656 1 98.56 53 ARG B O 1
ATOM 1583 N N . ARG B 1 54 ? -14.961 -6.93 -10.953 1 98.19 54 ARG B N 1
ATOM 1584 C CA . ARG B 1 54 ? -15.141 -7.879 -12.047 1 98.19 54 ARG B CA 1
ATOM 1585 C C . ARG B 1 54 ? -16.391 -8.727 -11.836 1 98.19 54 ARG B C 1
ATOM 1587 O O . ARG B 1 54 ? -17.047 -9.125 -12.805 1 98.19 54 ARG B O 1
ATOM 1594 N N . ALA B 1 55 ? -16.672 -9.031 -10.617 1 98.5 55 ALA B N 1
ATOM 1595 C CA . ALA B 1 55 ? -17.781 -9.93 -10.32 1 98.5 55 ALA B CA 1
ATOM 1596 C C . ALA B 1 55 ? -18.688 -9.352 -9.227 1 98.5 55 ALA B C 1
ATOM 1598 O O . ALA B 1 55 ? -19.656 -8.664 -9.516 1 98.5 55 ALA B O 1
ATOM 1599 N N . SER B 1 56 ? -18.328 -9.539 -7.895 1 98.69 56 SER B N 1
ATOM 1600 C CA . SER B 1 56 ? -19.016 -9.016 -6.719 1 98.69 56 SER B CA 1
ATOM 1601 C C . SER B 1 56 ? -18.141 -9.164 -5.469 1 98.69 56 SER B C 1
ATOM 1603 O O . SER B 1 56 ? -17.172 -9.906 -5.465 1 98.69 56 SER B O 1
ATOM 1605 N N . VAL B 1 57 ? -18.516 -8.438 -4.461 1 98.69 57 VAL B N 1
ATOM 1606 C CA . VAL B 1 57 ? -17.797 -8.523 -3.193 1 98.69 57 VAL B CA 1
ATOM 1607 C C . VAL B 1 57 ? -17.891 -9.945 -2.641 1 98.69 57 VAL B C 1
ATOM 1609 O O . VAL B 1 57 ? -16.922 -10.477 -2.094 1 98.69 57 VAL B O 1
ATOM 1612 N N . GLU B 1 58 ? -19.062 -10.586 -2.816 1 98.75 58 GLU B N 1
ATOM 1613 C CA . GLU B 1 58 ? -19.281 -11.945 -2.344 1 98.75 58 GLU B CA 1
ATOM 1614 C C . GLU B 1 58 ? -18.359 -12.93 -3.064 1 98.75 58 GLU B C 1
ATOM 1616 O O . GLU B 1 58 ? -17.766 -13.805 -2.436 1 98.75 58 GLU B O 1
ATOM 1621 N N . GLN B 1 59 ? -18.25 -12.805 -4.332 1 98.81 59 GLN B N 1
ATOM 1622 C CA . GLN B 1 59 ? -17.391 -13.688 -5.109 1 98.81 59 GLN B CA 1
ATOM 1623 C C . GLN B 1 59 ? -15.914 -13.43 -4.809 1 98.81 59 GLN B C 1
ATOM 1625 O O . GLN B 1 59 ? -15.117 -14.367 -4.734 1 98.81 59 GLN B O 1
ATOM 1630 N N . ALA B 1 60 ? -15.547 -12.148 -4.652 1 98.94 60 ALA B N 1
ATOM 1631 C CA . ALA B 1 60 ? -14.18 -11.812 -4.262 1 98.94 60 ALA B CA 1
ATOM 1632 C C . ALA B 1 60 ? -13.805 -12.492 -2.951 1 98.94 60 ALA B C 1
ATOM 1634 O O . ALA B 1 60 ? -12.742 -13.125 -2.852 1 98.94 60 ALA B O 1
ATOM 1635 N N . ASP B 1 61 ? -14.695 -12.438 -1.975 1 98.88 61 ASP B N 1
ATOM 1636 C CA . ASP B 1 61 ? -14.438 -13.031 -0.667 1 98.88 61 ASP B CA 1
ATOM 1637 C C . ASP B 1 61 ? -14.398 -14.555 -0.753 1 98.88 61 ASP B C 1
ATOM 1639 O O . ASP B 1 61 ? -13.617 -15.203 -0.057 1 98.88 61 ASP B O 1
ATOM 1643 N N . ALA B 1 62 ? -15.227 -15.109 -1.597 1 98.88 62 ALA B N 1
ATOM 1644 C CA . ALA B 1 62 ? -15.203 -16.562 -1.799 1 98.88 62 ALA B CA 1
ATOM 1645 C C . ALA B 1 62 ? -13.875 -17.016 -2.393 1 98.88 62 ALA B C 1
ATOM 1647 O O . ALA B 1 62 ? -13.328 -18.047 -1.996 1 98.88 62 ALA B O 1
ATOM 1648 N N . HIS B 1 63 ? -13.383 -16.219 -3.365 1 98.94 63 HIS B N 1
ATOM 1649 C CA . HIS B 1 63 ? -12.086 -16.547 -3.949 1 98.94 63 HIS B CA 1
ATOM 1650 C C . HIS B 1 63 ? -10.969 -16.438 -2.912 1 98.94 63 HIS B C 1
ATOM 1652 O O . HIS B 1 63 ? -10.07 -17.266 -2.867 1 98.94 63 HIS B O 1
ATOM 1658 N N . ILE B 1 64 ? -10.992 -15.43 -2.066 1 98.94 64 ILE B N 1
ATOM 1659 C CA . ILE B 1 64 ? -9.984 -15.242 -1.033 1 98.94 64 ILE B CA 1
ATOM 1660 C C . ILE B 1 64 ? -10.039 -16.406 -0.041 1 98.94 64 ILE B C 1
ATOM 1662 O O . ILE B 1 64 ? -9 -16.938 0.346 1 98.94 64 ILE B O 1
ATOM 1666 N N . ASP B 1 65 ? -11.25 -16.812 0.328 1 98.88 65 ASP B N 1
ATOM 1667 C CA . ASP B 1 65 ? -11.406 -17.953 1.232 1 98.88 65 ASP B CA 1
ATOM 1668 C C . ASP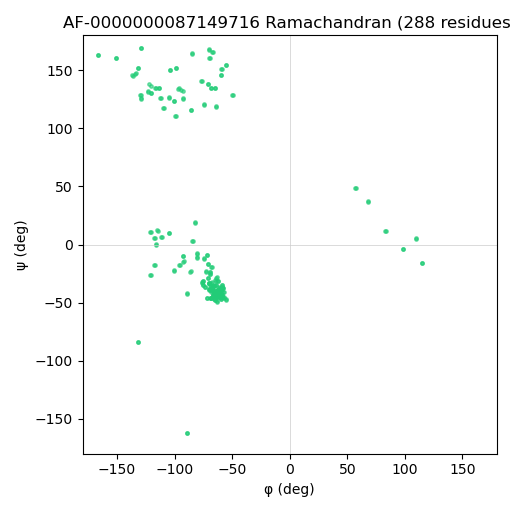 B 1 65 ? -10.836 -19.219 0.618 1 98.88 65 ASP B C 1
ATOM 1670 O O . ASP B 1 65 ? -10.188 -20.016 1.307 1 98.88 65 ASP B O 1
ATOM 1674 N N . ALA B 1 66 ? -11.07 -19.453 -0.648 1 98.88 66 ALA B N 1
ATOM 1675 C CA . ALA B 1 66 ? -10.539 -20.609 -1.35 1 98.88 66 ALA B CA 1
ATOM 1676 C C . ALA B 1 66 ? -9.016 -20.609 -1.349 1 98.88 66 ALA B C 1
ATOM 1678 O O . ALA B 1 66 ? -8.383 -21.641 -1.106 1 98.88 66 ALA B O 1
ATOM 1679 N N . LEU B 1 67 ? -8.445 -19.469 -1.596 1 98.88 67 LEU B N 1
ATOM 1680 C CA . LEU B 1 67 ? -6.992 -19.344 -1.604 1 98.88 67 LEU B CA 1
ATOM 1681 C C . LEU B 1 67 ? -6.414 -19.609 -0.219 1 98.88 67 LEU B C 1
ATOM 1683 O O . LEU B 1 67 ? -5.383 -20.281 -0.095 1 98.88 67 LEU B O 1
ATOM 1687 N N . ARG B 1 68 ? -7.094 -19.078 0.815 1 98.88 68 ARG B N 1
ATOM 1688 C CA . ARG B 1 68 ? -6.688 -19.359 2.188 1 98.88 68 ARG B CA 1
ATOM 1689 C C . ARG B 1 68 ? -6.754 -20.859 2.479 1 98.88 68 ARG B C 1
ATOM 1691 O O . ARG B 1 68 ? -5.844 -21.422 3.096 1 98.88 68 ARG B O 1
ATOM 1698 N N . ASP B 1 69 ? -7.812 -21.484 2.01 1 98.62 69 ASP B N 1
ATOM 1699 C CA . ASP B 1 69 ? -7.988 -22.906 2.203 1 98.62 69 ASP B CA 1
ATOM 1700 C C . ASP B 1 69 ? -6.891 -23.703 1.496 1 98.62 69 ASP B C 1
ATOM 1702 O O . ASP B 1 69 ? -6.512 -24.781 1.943 1 98.62 69 ASP B O 1
ATOM 1706 N N . MET B 1 70 ? -6.363 -23.156 0.436 1 98.69 70 MET B N 1
ATOM 1707 C CA . MET B 1 70 ? -5.289 -23.797 -0.317 1 98.69 70 MET B CA 1
ATOM 1708 C C . MET B 1 70 ? -3.941 -23.578 0.362 1 98.69 70 MET B C 1
ATOM 1710 O O . MET B 1 70 ? -2.934 -24.156 -0.044 1 98.69 70 MET B O 1
ATOM 1714 N N . GLY B 1 71 ? -3.941 -22.688 1.347 1 98.75 71 GLY B N 1
ATOM 1715 C CA . GLY B 1 71 ? -2.738 -22.531 2.148 1 98.75 71 GLY B CA 1
ATOM 1716 C C . GLY B 1 71 ? -2.02 -21.219 1.898 1 98.75 71 GLY B C 1
ATOM 1717 O O . GLY B 1 71 ? -0.945 -20.984 2.453 1 98.75 71 GLY B O 1
ATOM 1718 N N . VAL B 1 72 ? -2.615 -20.312 1.057 1 98.94 72 VAL B N 1
ATOM 1719 C CA . VAL B 1 72 ? -1.997 -19.016 0.806 1 98.94 72 VAL B CA 1
ATOM 1720 C C . VAL B 1 72 ? -2.176 -18.109 2.025 1 98.94 72 VAL B C 1
ATOM 1722 O O . VAL B 1 72 ? -3.303 -17.844 2.451 1 98.94 72 VAL B O 1
ATOM 1725 N N . ALA B 1 73 ? -1.048 -17.688 2.566 1 98.81 73 ALA B N 1
ATOM 1726 C CA . ALA B 1 73 ? -1.077 -16.859 3.764 1 98.81 73 ALA B CA 1
ATOM 1727 C C . ALA B 1 73 ? -0.78 -15.398 3.424 1 98.81 73 ALA B C 1
ATOM 1729 O O . ALA B 1 73 ? -0.084 -15.109 2.447 1 98.81 73 ALA B O 1
ATOM 1730 N N . GLU B 1 74 ? -1.347 -14.445 4.203 1 98.88 74 GLU B N 1
ATOM 1731 C CA . GLU B 1 74 ? -1.021 -13.031 4.078 1 98.88 74 GLU B CA 1
ATOM 1732 C C . GLU B 1 74 ? 0.39 -12.742 4.586 1 98.88 74 GLU B C 1
ATOM 1734 O O . GLU B 1 74 ? 0.822 -13.305 5.59 1 98.88 74 GLU B O 1
ATOM 1739 N N . TYR B 1 75 ? 1.094 -11.953 3.908 1 98.81 75 TYR B N 1
ATOM 1740 C CA . TYR B 1 75 ? 2.395 -11.461 4.348 1 98.81 75 TYR B CA 1
ATOM 1741 C C . TYR B 1 75 ? 2.324 -9.977 4.707 1 98.81 75 TYR B C 1
ATOM 1743 O O . TYR B 1 75 ? 2.014 -9.141 3.855 1 98.81 75 TYR B O 1
ATOM 1751 N N . ASN B 1 76 ? 2.59 -9.609 5.996 1 98.69 76 ASN B N 1
ATOM 1752 C CA . ASN B 1 76 ? 2.506 -8.242 6.484 1 98.69 76 ASN B CA 1
ATOM 1753 C C . ASN B 1 76 ? 3.596 -7.363 5.875 1 98.69 76 ASN B C 1
ATOM 1755 O O . ASN B 1 76 ? 4.77 -7.742 5.855 1 98.69 76 ASN B O 1
ATOM 1759 N N . VAL B 1 77 ? 3.121 -6.109 5.434 1 98.31 77 VAL B N 1
ATOM 1760 C CA . VAL B 1 77 ? 4.07 -5.309 4.668 1 98.31 77 VAL B CA 1
ATOM 1761 C C . VAL B 1 77 ? 4.391 -4.023 5.43 1 98.31 77 VAL B C 1
ATOM 1763 O O . VAL B 1 77 ? 5.23 -3.232 4.996 1 98.31 77 VAL B O 1
ATOM 1766 N N . ASP B 1 78 ? 3.814 -3.809 6.582 1 98.88 78 ASP B N 1
ATOM 1767 C CA . ASP B 1 78 ? 4.129 -2.613 7.359 1 98.88 78 ASP B CA 1
ATOM 1768 C C . ASP B 1 78 ? 5.625 -2.523 7.645 1 98.88 78 ASP B C 1
ATOM 1770 O O . ASP B 1 78 ? 6.238 -1.469 7.457 1 98.88 78 ASP B O 1
ATOM 1774 N N . PRO B 1 79 ? 6.273 -3.652 7.977 1 98.62 79 PRO B N 1
ATOM 1775 C CA . PRO B 1 79 ? 7.707 -3.564 8.258 1 98.62 79 PRO B CA 1
ATOM 1776 C C . PRO B 1 79 ? 8.539 -3.322 7 1 98.62 79 PRO B C 1
ATOM 1778 O O . PRO B 1 79 ? 9.734 -3.033 7.094 1 98.62 79 PRO B O 1
ATOM 1781 N N . LEU B 1 80 ? 7.918 -3.408 5.836 1 98.81 80 LEU B N 1
ATOM 1782 C CA . LEU B 1 80 ? 8.672 -3.406 4.59 1 98.81 80 LEU B CA 1
ATOM 1783 C C . LEU B 1 80 ? 8.555 -2.061 3.883 1 98.81 80 LEU B C 1
ATOM 1785 O O . LEU B 1 80 ? 9 -1.91 2.742 1 98.81 80 LEU B O 1
ATOM 1789 N N . TRP B 1 81 ? 7.98 -0.999 4.559 1 98.81 81 TRP B N 1
ATOM 1790 C CA . TRP B 1 81 ? 7.676 0.25 3.869 1 98.81 81 TRP B CA 1
ATOM 1791 C C . TRP B 1 81 ? 8.953 0.927 3.379 1 98.81 81 TRP B C 1
ATOM 1793 O O . TRP B 1 81 ? 8.969 1.517 2.295 1 98.81 81 TRP B O 1
ATOM 1803 N N . GLU B 1 82 ? 10.031 0.722 4.125 1 98.75 82 GLU B N 1
ATOM 1804 C CA . GLU B 1 82 ? 11.281 1.352 3.707 1 98.75 82 GLU B CA 1
ATOM 1805 C C . GLU B 1 82 ? 11.852 0.67 2.469 1 98.75 82 GLU B C 1
ATOM 1807 O O . GLU B 1 82 ? 12.305 1.34 1.536 1 98.75 82 GLU B O 1
ATOM 1812 N N . THR B 1 83 ? 11.867 -0.666 2.5 1 98.5 83 THR B N 1
ATOM 1813 C CA . THR B 1 83 ? 12.352 -1.426 1.353 1 98.5 83 THR B CA 1
ATOM 1814 C C . THR B 1 83 ? 11.516 -1.133 0.115 1 98.5 83 THR B C 1
ATOM 1816 O O . THR B 1 83 ? 12.047 -0.946 -0.979 1 98.5 83 THR B O 1
ATOM 1819 N N . ALA B 1 84 ? 10.195 -1.092 0.288 1 98.81 84 ALA B N 1
ATOM 1820 C CA . ALA B 1 84 ? 9.312 -0.778 -0.829 1 98.81 84 ALA B CA 1
ATOM 1821 C C . ALA B 1 84 ? 9.586 0.62 -1.374 1 98.81 84 ALA B C 1
ATOM 1823 O O . ALA B 1 84 ? 9.602 0.827 -2.59 1 98.81 84 ALA B O 1
ATOM 1824 N N . ALA B 1 85 ? 9.852 1.581 -0.46 1 98.88 85 ALA B N 1
ATOM 1825 C CA . ALA B 1 85 ? 10.18 2.941 -0.879 1 98.88 85 ALA B CA 1
ATOM 1826 C C . ALA B 1 85 ? 11.477 2.969 -1.688 1 98.88 85 ALA B C 1
ATOM 1828 O O . ALA B 1 85 ? 11.57 3.676 -2.693 1 98.88 85 ALA B O 1
ATOM 1829 N N . ASP B 1 86 ? 12.469 2.166 -1.261 1 98.56 86 ASP B N 1
ATOM 1830 C CA . ASP B 1 86 ? 13.734 2.088 -1.982 1 98.56 86 ASP B CA 1
ATOM 1831 C C . ASP B 1 86 ? 13.531 1.531 -3.389 1 98.56 86 ASP B C 1
ATOM 1833 O O . ASP B 1 86 ? 14.102 2.047 -4.355 1 98.56 86 ASP B O 1
ATOM 1837 N N . VAL B 1 87 ? 12.766 0.501 -3.477 1 98.12 87 VAL B N 1
ATOM 1838 C CA . VAL B 1 87 ? 12.461 -0.11 -4.766 1 98.12 87 VAL B CA 1
ATOM 1839 C C . VAL B 1 87 ? 11.773 0.907 -5.668 1 98.12 87 VAL B C 1
ATOM 1841 O O . VAL B 1 87 ? 12.148 1.074 -6.832 1 98.12 87 VAL B O 1
ATOM 1844 N N . LYS B 1 88 ? 10.773 1.586 -5.082 1 97.94 88 LYS B N 1
ATOM 1845 C CA . LYS B 1 88 ? 10.039 2.607 -5.824 1 97.94 88 LYS B CA 1
ATOM 1846 C C . LYS B 1 88 ? 10.969 3.717 -6.301 1 97.94 88 LYS B C 1
ATOM 1848 O O . LYS B 1 88 ? 10.883 4.156 -7.449 1 97.94 88 LYS B O 1
ATOM 1853 N N . ALA B 1 89 ? 11.812 4.172 -5.453 1 98.25 89 ALA B N 1
ATOM 1854 C CA . ALA B 1 89 ? 12.711 5.277 -5.766 1 98.25 89 ALA B CA 1
ATOM 1855 C C . ALA B 1 89 ? 13.688 4.898 -6.875 1 98.25 89 ALA B C 1
ATOM 1857 O O . ALA B 1 89 ? 14.008 5.719 -7.734 1 98.25 89 ALA B O 1
ATOM 1858 N N . THR B 1 90 ? 14.102 3.684 -6.902 1 97.12 90 THR B N 1
ATOM 1859 C CA . THR B 1 90 ? 15.172 3.244 -7.793 1 97.12 90 THR B CA 1
ATOM 1860 C C . THR B 1 90 ? 14.602 2.787 -9.133 1 97.12 90 THR B C 1
ATOM 1862 O O . THR B 1 90 ? 15.117 3.15 -10.195 1 97.12 90 THR B O 1
ATOM 1865 N N . TYR B 1 91 ? 13.438 2.016 -9.086 1 96.38 91 TYR B N 1
ATOM 1866 C CA . TYR B 1 91 ? 13.016 1.32 -10.297 1 96.38 91 TYR B CA 1
ATOM 1867 C C . TYR B 1 91 ? 11.656 1.822 -10.773 1 96.38 91 TYR B C 1
ATOM 1869 O O . TYR B 1 91 ? 11.219 1.49 -11.875 1 96.38 91 TYR B O 1
ATOM 1877 N N . SER B 1 92 ? 10.883 2.486 -9.945 1 96.31 92 SER B N 1
ATOM 1878 C CA . SER B 1 92 ? 9.648 3.211 -10.242 1 96.31 92 SER B CA 1
ATOM 1879 C C . SER B 1 92 ? 8.531 2.26 -10.648 1 96.31 92 SER B C 1
ATOM 1881 O O . SER B 1 92 ? 7.75 2.564 -11.555 1 96.31 92 SER B O 1
ATOM 1883 N N . PRO B 1 93 ? 8.438 1.124 -10.07 1 96.62 93 PRO B N 1
ATOM 1884 C CA . PRO B 1 93 ? 7.23 0.33 -10.297 1 96.62 93 PRO B CA 1
ATOM 1885 C C . PRO B 1 93 ? 6 0.933 -9.625 1 96.62 93 PRO B C 1
ATOM 1887 O O . PRO B 1 93 ? 6.113 1.913 -8.883 1 96.62 93 PRO B O 1
ATOM 1890 N N . ALA B 1 94 ? 4.77 0.437 -9.953 1 97.38 94 ALA B N 1
ATOM 1891 C CA . ALA B 1 94 ? 3.609 0.774 -9.133 1 97.38 94 ALA B CA 1
ATOM 1892 C C . ALA B 1 94 ? 3.846 0.397 -7.672 1 97.38 94 ALA B C 1
ATOM 1894 O O . ALA B 1 94 ? 4.672 -0.47 -7.371 1 97.38 94 ALA B O 1
ATOM 1895 N N . ILE B 1 95 ? 3.221 1.017 -6.742 1 97.94 95 ILE B N 1
ATOM 1896 C CA . ILE B 1 95 ? 3.525 0.831 -5.328 1 97.94 95 ILE B CA 1
ATOM 1897 C C . ILE B 1 95 ? 3.18 -0.597 -4.91 1 97.94 95 ILE B C 1
ATOM 1899 O O . ILE B 1 95 ? 3.883 -1.2 -4.098 1 97.94 95 ILE B O 1
ATOM 1903 N N . GLY B 1 96 ? 2.086 -1.183 -5.484 1 98.31 96 GLY B N 1
ATOM 1904 C CA . GLY B 1 96 ? 1.784 -2.58 -5.215 1 98.31 96 GLY B CA 1
ATOM 1905 C C . GLY B 1 96 ? 2.896 -3.521 -5.637 1 98.31 96 GLY B C 1
ATOM 1906 O O . GLY B 1 96 ? 3.262 -4.434 -4.891 1 98.31 96 GLY B O 1
ATOM 1907 N N . ASP B 1 97 ? 3.48 -3.301 -6.793 1 98.25 97 ASP B N 1
ATOM 1908 C CA . ASP B 1 97 ? 4.578 -4.117 -7.297 1 98.25 97 ASP B CA 1
ATOM 1909 C C . ASP B 1 97 ? 5.832 -3.936 -6.445 1 98.25 97 ASP B C 1
ATOM 1911 O O . ASP B 1 97 ? 6.582 -4.891 -6.223 1 98.25 97 ASP B O 1
ATOM 1915 N N . ALA B 1 98 ? 6.066 -2.721 -5.988 1 98.5 98 ALA B N 1
ATOM 1916 C CA . ALA B 1 98 ? 7.203 -2.467 -5.105 1 98.5 98 ALA B CA 1
ATOM 1917 C C . ALA B 1 98 ? 7.094 -3.281 -3.82 1 98.5 98 ALA B C 1
ATOM 1919 O O . ALA B 1 98 ? 8.086 -3.852 -3.352 1 98.5 98 ALA B O 1
ATOM 1920 N N . TYR B 1 99 ? 5.906 -3.408 -3.283 1 98.88 99 TYR B N 1
ATOM 1921 C CA . TYR B 1 99 ? 5.699 -4.176 -2.061 1 98.88 99 TYR B CA 1
ATOM 1922 C C . TYR B 1 99 ? 5.793 -5.672 -2.33 1 98.88 99 TYR B C 1
ATOM 1924 O O . TYR B 1 99 ? 6.273 -6.434 -1.486 1 98.88 99 TYR B O 1
ATOM 1932 N N . ALA B 1 100 ? 5.305 -6.098 -3.496 1 98.75 100 ALA B N 1
ATOM 1933 C CA . ALA B 1 100 ? 5.445 -7.508 -3.846 1 98.75 100 ALA B CA 1
ATOM 1934 C C . ALA B 1 100 ? 6.914 -7.91 -3.914 1 98.75 100 ALA B C 1
ATOM 1936 O O . ALA B 1 100 ? 7.312 -8.93 -3.346 1 98.75 100 ALA B O 1
ATOM 1937 N N . ILE B 1 101 ? 7.688 -7.051 -4.539 1 98.25 101 ILE B N 1
ATOM 1938 C CA . ILE B 1 101 ? 9.125 -7.281 -4.672 1 98.25 101 ILE B CA 1
ATOM 1939 C C . ILE B 1 101 ? 9.781 -7.23 -3.295 1 98.25 101 ILE B C 1
ATOM 1941 O O . ILE B 1 101 ? 10.625 -8.07 -2.973 1 98.25 101 ILE B O 1
ATOM 1945 N N . ALA B 1 102 ? 9.414 -6.293 -2.498 1 98.62 102 ALA B N 1
ATOM 1946 C CA . ALA B 1 102 ? 9.969 -6.152 -1.154 1 98.62 102 ALA B CA 1
ATOM 1947 C C . ALA B 1 102 ? 9.648 -7.379 -0.301 1 98.62 102 ALA B C 1
ATOM 1949 O O . ALA B 1 102 ? 10.492 -7.848 0.463 1 98.62 102 ALA B O 1
ATOM 1950 N N . ALA B 1 103 ? 8.438 -7.895 -0.447 1 98.75 103 ALA B N 1
ATOM 1951 C CA . ALA B 1 103 ? 8.039 -9.094 0.294 1 98.75 103 ALA B CA 1
ATOM 1952 C C . ALA B 1 103 ? 8.867 -10.297 -0.13 1 98.75 103 ALA B C 1
ATOM 1954 O O . ALA B 1 103 ? 9.383 -11.031 0.715 1 98.75 103 ALA B O 1
ATOM 1955 N N . ALA B 1 104 ? 8.992 -10.484 -1.45 1 98.56 104 ALA B N 1
ATOM 1956 C CA . ALA B 1 104 ? 9.789 -11.602 -1.963 1 98.56 104 ALA B CA 1
ATOM 1957 C C . ALA B 1 104 ? 11.234 -11.5 -1.492 1 98.56 104 ALA B C 1
ATOM 1959 O O . ALA B 1 104 ? 11.82 -12.492 -1.06 1 98.56 104 ALA B O 1
ATOM 1960 N N . LYS B 1 105 ? 11.75 -10.32 -1.548 1 97.88 105 LYS B N 1
ATOM 1961 C CA . LYS B 1 105 ? 13.133 -10.094 -1.127 1 97.88 105 LYS B CA 1
ATOM 1962 C C . LYS B 1 105 ? 13.297 -10.367 0.366 1 97.88 105 LYS B C 1
ATOM 1964 O O . LYS B 1 105 ? 14.297 -10.961 0.785 1 97.88 105 LYS B O 1
ATOM 1969 N N . ASP B 1 106 ? 12.406 -9.914 1.155 1 98.31 106 ASP B N 1
ATOM 1970 C CA . ASP B 1 106 ? 12.461 -10.141 2.596 1 98.31 106 ASP B CA 1
ATOM 1971 C C . ASP B 1 106 ? 12.453 -11.633 2.92 1 98.31 106 ASP B C 1
ATOM 1973 O O . ASP B 1 106 ? 13.234 -12.102 3.75 1 98.31 106 ASP B O 1
ATOM 1977 N N . LEU B 1 107 ? 11.609 -12.359 2.258 1 98.06 107 LEU B N 1
ATOM 1978 C CA . LEU B 1 107 ? 11.523 -13.805 2.455 1 98.06 107 LEU B CA 1
ATOM 1979 C C . LEU B 1 107 ? 12.805 -14.492 1.979 1 98.06 107 LEU B C 1
ATOM 1981 O O . LEU B 1 107 ? 13.281 -15.43 2.619 1 98.06 107 LEU B O 1
ATOM 1985 N N . ASP B 1 108 ? 13.305 -14.016 0.901 1 97.19 108 ASP B N 1
ATOM 1986 C CA . ASP B 1 108 ? 14.547 -14.555 0.347 1 97.19 108 ASP B CA 1
ATOM 1987 C C . ASP B 1 108 ? 15.711 -14.359 1.318 1 97.19 108 ASP B C 1
ATOM 1989 O O . ASP B 1 108 ? 16.547 -15.25 1.484 1 97.19 108 ASP B O 1
ATOM 1993 N N . ASN B 1 109 ? 15.75 -13.219 1.936 1 95.38 109 ASN B N 1
ATOM 1994 C CA . ASN B 1 109 ? 16.828 -12.883 2.857 1 95.38 109 ASN B CA 1
ATOM 1995 C C . ASN B 1 109 ? 16.719 -13.664 4.164 1 95.38 109 ASN B C 1
ATOM 1997 O O . ASN B 1 109 ? 17.703 -13.859 4.863 1 95.38 109 ASN B O 1
ATOM 2001 N N . ASN B 1 110 ? 15.555 -14.102 4.473 1 92.69 110 ASN B N 1
ATOM 2002 C CA . ASN B 1 110 ? 15.328 -14.68 5.793 1 92.69 110 ASN B CA 1
ATOM 2003 C C . ASN B 1 110 ? 15.078 -16.188 5.715 1 92.69 110 ASN B C 1
ATOM 2005 O O . ASN B 1 110 ? 14.609 -16.781 6.68 1 92.69 110 ASN B O 1
ATOM 2009 N N . SER B 1 111 ? 15.234 -16.672 4.578 1 87.44 111 SER B N 1
ATOM 2010 C CA . SER B 1 111 ? 14.992 -18.094 4.402 1 87.44 111 SER B CA 1
ATOM 2011 C C . SER B 1 111 ? 16.109 -18.75 3.594 1 87.44 111 SER B C 1
ATOM 2013 O O . SER B 1 111 ? 16.75 -18.109 2.773 1 87.44 111 SER B O 1
ATOM 2015 N N . ASP B 1 112 ? 16.344 -19.969 3.916 1 88.19 112 ASP B N 1
ATOM 2016 C CA . ASP B 1 112 ? 17.297 -20.766 3.154 1 88.19 112 ASP B CA 1
ATOM 2017 C C . ASP B 1 112 ? 16.641 -21.391 1.934 1 88.19 112 ASP B C 1
ATOM 2019 O O . ASP B 1 112 ? 17.297 -22.109 1.165 1 88.19 112 ASP B O 1
ATOM 2023 N N . ARG B 1 113 ? 15.461 -21.062 1.801 1 90.12 113 ARG B N 1
ATOM 2024 C CA . ARG B 1 113 ? 14.711 -21.625 0.683 1 90.12 113 ARG B CA 1
ATOM 2025 C C . ARG B 1 113 ? 14.648 -20.641 -0.486 1 90.12 113 ARG B C 1
ATOM 2027 O O . ARG B 1 113 ? 14.742 -19.438 -0.293 1 90.12 113 ARG B O 1
ATOM 2034 N N . THR B 1 114 ? 14.531 -21.25 -1.689 1 95.25 114 THR B N 1
ATOM 2035 C CA . THR B 1 114 ? 14.312 -20.438 -2.881 1 95.25 114 THR B CA 1
ATOM 2036 C C . THR B 1 114 ? 12.961 -19.719 -2.812 1 95.25 114 THR B C 1
ATOM 2038 O O . THR B 1 114 ? 11.961 -20.312 -2.404 1 95.25 114 THR B O 1
ATOM 2041 N N . VAL B 1 115 ? 12.969 -18.438 -3.146 1 98.25 115 VAL B N 1
ATOM 2042 C CA . VAL B 1 115 ? 11.742 -17.656 -3.168 1 98.25 115 VAL B CA 1
ATOM 2043 C C . VAL B 1 115 ? 11.414 -17.25 -4.602 1 98.25 115 VAL B C 1
ATOM 2045 O O . VAL B 1 115 ? 12.297 -16.844 -5.359 1 98.25 115 VAL B O 1
ATOM 2048 N N . ILE B 1 116 ? 10.148 -17.422 -4.934 1 97.56 116 ILE B N 1
ATOM 2049 C CA . ILE B 1 116 ? 9.648 -17 -6.242 1 97.56 116 ILE B CA 1
ATOM 2050 C C . ILE B 1 116 ? 8.484 -16.031 -6.07 1 97.56 116 ILE B C 1
ATOM 2052 O O . ILE B 1 116 ? 7.598 -16.25 -5.246 1 97.56 116 ILE B O 1
ATOM 2056 N N . LEU B 1 117 ? 8.602 -14.953 -6.801 1 98.62 117 LEU B N 1
ATOM 2057 C CA . LEU B 1 117 ? 7.473 -14.039 -6.992 1 98.62 117 LEU B CA 1
ATOM 2058 C C . LEU B 1 117 ? 6.781 -14.305 -8.328 1 98.62 117 LEU B C 1
ATOM 2060 O O . LEU B 1 117 ? 7.359 -14.07 -9.391 1 98.62 117 LEU B O 1
ATOM 2064 N N . LEU B 1 118 ? 5.562 -14.836 -8.242 1 98.69 118 LEU B N 1
ATOM 2065 C CA . LEU B 1 118 ? 4.824 -15.195 -9.453 1 98.69 118 LEU B CA 1
ATOM 2066 C C . LEU B 1 118 ? 4.062 -14 -10 1 98.69 118 LEU B C 1
ATOM 2068 O O . LEU B 1 118 ? 3.148 -13.484 -9.352 1 98.69 118 LEU B O 1
ATOM 2072 N N . VAL B 1 119 ? 4.465 -13.555 -11.258 1 98.19 119 VAL B N 1
ATOM 2073 C CA . VAL B 1 119 ? 3.934 -12.312 -11.812 1 98.19 119 VAL B CA 1
ATOM 2074 C C . VAL B 1 119 ? 3.414 -12.555 -13.227 1 98.19 119 VAL B C 1
ATOM 2076 O O . VAL B 1 119 ? 3.605 -13.641 -13.781 1 98.19 119 VAL B O 1
ATOM 2079 N N . GLY B 1 120 ? 2.697 -11.562 -13.766 1 96.12 120 GLY B N 1
ATOM 2080 C CA . GLY B 1 120 ? 2.088 -11.703 -15.078 1 96.12 120 GLY B CA 1
ATOM 2081 C C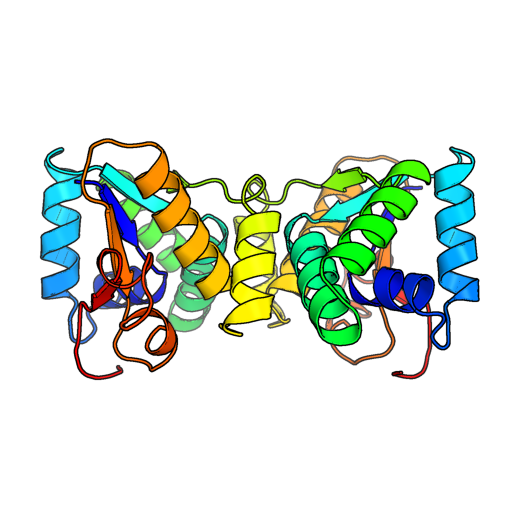 . GLY B 1 120 ? 2.996 -11.258 -16.203 1 96.12 120 GLY B C 1
ATOM 2082 O O . GLY B 1 120 ? 4.215 -11.164 -16.031 1 96.12 120 GLY B O 1
ATOM 2083 N N . ALA B 1 121 ? 2.385 -11.031 -17.328 1 91.31 121 ALA B N 1
ATOM 2084 C CA . ALA B 1 121 ? 3.141 -10.82 -18.547 1 91.31 121 ALA B CA 1
ATOM 2085 C C . ALA B 1 121 ? 3.414 -9.336 -18.781 1 91.31 121 ALA B C 1
ATOM 2087 O O . ALA B 1 121 ? 4.27 -8.969 -19.594 1 91.31 121 ALA B O 1
ATOM 2088 N N . ASP B 1 122 ? 2.688 -8.43 -18.047 1 85.94 122 ASP B N 1
ATOM 2089 C CA . ASP B 1 122 ? 2.871 -7.004 -18.328 1 85.94 122 ASP B CA 1
ATOM 2090 C C . ASP B 1 122 ? 4.277 -6.547 -17.938 1 85.94 122 ASP B C 1
ATOM 2092 O O . ASP B 1 122 ? 5.016 -7.285 -17.281 1 85.94 122 ASP B O 1
ATOM 2096 N N . ASP B 1 123 ? 4.625 -5.426 -18.391 1 87.06 123 ASP B N 1
ATOM 2097 C CA . ASP B 1 123 ? 6.012 -4.98 -18.281 1 87.06 123 ASP B CA 1
ATOM 2098 C C . ASP B 1 123 ? 6.285 -4.383 -16.891 1 87.06 123 ASP B C 1
ATOM 2100 O O . ASP B 1 123 ? 7.336 -3.783 -16.672 1 87.06 123 ASP B O 1
ATOM 2104 N N . ASP B 1 124 ? 5.465 -4.676 -15.945 1 87.69 124 ASP B N 1
ATOM 2105 C CA . ASP B 1 124 ? 5.562 -4.066 -14.625 1 87.69 124 ASP B CA 1
ATOM 2106 C C . ASP B 1 124 ? 6.812 -4.551 -13.891 1 87.69 124 ASP B C 1
ATOM 2108 O O . ASP B 1 124 ? 7.367 -3.83 -13.055 1 87.69 124 ASP B O 1
ATOM 2112 N N . TYR B 1 125 ? 7.316 -5.73 -14.281 1 94.31 125 TYR B N 1
ATOM 2113 C CA . TYR B 1 125 ? 8.422 -6.324 -13.539 1 94.31 125 TYR B CA 1
ATOM 2114 C C . TYR B 1 125 ? 9.664 -6.457 -14.414 1 94.31 125 TYR B C 1
ATOM 2116 O O . TYR B 1 125 ? 10.672 -7.027 -13.992 1 94.31 125 TYR B O 1
ATOM 2124 N N . GLU B 1 126 ? 9.609 -5.941 -15.625 1 92.75 126 GLU B N 1
ATOM 2125 C CA . GLU B 1 126 ? 10.695 -6.098 -16.594 1 92.75 126 GLU B CA 1
ATOM 2126 C C . GLU B 1 126 ? 12 -5.531 -16.047 1 92.75 126 GLU B C 1
ATOM 2128 O O . GLU B 1 126 ? 13.07 -6.105 -16.266 1 92.75 126 GLU B O 1
ATOM 2133 N N . VAL B 1 127 ? 11.906 -4.516 -15.312 1 93.81 127 VAL B N 1
ATOM 2134 C CA . VAL B 1 127 ? 13.078 -3.795 -14.82 1 93.81 127 VAL B CA 1
ATOM 2135 C C . VAL B 1 127 ? 13.836 -4.668 -13.82 1 93.81 127 VAL B C 1
ATOM 2137 O O . VAL B 1 127 ? 15.047 -4.508 -13.648 1 93.81 127 VAL B O 1
ATOM 2140 N N . PHE B 1 128 ? 13.211 -5.672 -13.266 1 95.81 128 PHE B N 1
ATOM 2141 C CA . PHE B 1 128 ? 13.82 -6.5 -12.234 1 95.81 128 PHE B CA 1
ATOM 2142 C C . PHE B 1 128 ? 14.445 -7.75 -12.836 1 95.81 128 PHE B C 1
ATOM 2144 O O . PHE B 1 128 ? 15.242 -8.43 -12.188 1 95.81 128 PHE B O 1
ATOM 2151 N N . GLU B 1 129 ? 14.062 -8.07 -14.016 1 91.88 129 GLU B N 1
ATOM 2152 C CA . GLU B 1 129 ? 14.43 -9.352 -14.617 1 91.88 129 GLU B CA 1
ATOM 2153 C C . GLU B 1 129 ? 15.914 -9.391 -14.977 1 91.88 129 GLU B C 1
ATOM 2155 O O . GLU B 1 129 ? 16.469 -10.469 -15.203 1 91.88 129 GLU B O 1
ATOM 2160 N N . ASP B 1 130 ? 16.516 -8.242 -15.023 1 90.31 130 ASP B N 1
ATOM 2161 C CA . ASP B 1 130 ? 17.938 -8.219 -15.344 1 90.31 130 ASP B CA 1
ATOM 2162 C C . ASP B 1 130 ? 18.75 -7.578 -14.219 1 90.31 130 ASP B C 1
ATOM 2164 O O . ASP B 1 130 ? 19.875 -7.117 -14.438 1 90.31 130 ASP B O 1
ATOM 2168 N N . LYS B 1 131 ? 18.203 -7.328 -13.078 1 93.25 131 LYS B N 1
ATOM 2169 C CA . LYS B 1 131 ? 18.875 -6.707 -11.938 1 93.25 131 LYS B CA 1
ATOM 2170 C C . LYS B 1 131 ? 19.375 -7.762 -10.953 1 93.25 131 LYS B C 1
ATOM 2172 O O . LYS B 1 131 ? 18.594 -8.586 -10.469 1 93.25 131 LYS B O 1
ATOM 2177 N N . ASP B 1 132 ? 20.688 -7.465 -10.578 1 84.25 132 ASP B N 1
ATOM 2178 C CA . ASP B 1 132 ? 21.266 -8.367 -9.594 1 84.25 132 ASP B CA 1
ATOM 2179 C C . ASP B 1 132 ? 20.531 -8.289 -8.258 1 84.25 132 ASP B C 1
ATOM 2181 O O . ASP B 1 132 ? 20.109 -7.207 -7.84 1 84.25 132 ASP B O 1
ATOM 2185 N N . GLY B 1 133 ? 19.953 -9.297 -7.758 1 92.12 133 GLY B N 1
ATOM 2186 C CA . GLY B 1 133 ? 19.281 -9.383 -6.469 1 92.12 133 GLY B CA 1
ATOM 2187 C C . GLY B 1 133 ? 17.781 -9.633 -6.59 1 92.12 133 GLY B C 1
ATOM 2188 O O . GLY B 1 133 ? 17.141 -10.008 -5.613 1 92.12 133 GLY B O 1
ATOM 2189 N N . TYR B 1 134 ? 17.375 -9.344 -7.957 1 96.56 134 TYR B N 1
ATOM 2190 C CA . TYR B 1 134 ? 15.93 -9.5 -8.102 1 96.56 134 TYR B CA 1
ATOM 2191 C C . TYR B 1 134 ? 15.602 -10.555 -9.156 1 96.56 134 TYR B C 1
ATOM 2193 O O . TYR B 1 134 ? 14.539 -11.18 -9.109 1 96.56 134 TYR B O 1
ATOM 2201 N N . LYS B 1 135 ? 16.531 -10.727 -10.086 1 96.38 135 LYS B N 1
ATOM 2202 C CA . LYS B 1 135 ? 16.234 -11.547 -11.258 1 96.38 135 LYS B CA 1
ATOM 2203 C C . LYS B 1 135 ? 15.844 -12.961 -10.852 1 96.38 135 LYS B C 1
ATOM 2205 O O . LYS B 1 135 ? 14.938 -13.555 -11.445 1 96.38 135 LYS B O 1
ATOM 2210 N N . HIS B 1 136 ? 16.453 -13.508 -9.836 1 96.75 136 HIS B N 1
ATOM 2211 C CA . HIS B 1 136 ? 16.219 -14.891 -9.438 1 96.75 136 HIS B CA 1
ATOM 2212 C C . HIS B 1 136 ? 14.859 -15.039 -8.75 1 96.75 136 HIS B C 1
ATOM 2214 O O . HIS B 1 136 ? 14.375 -16.156 -8.562 1 96.75 136 HIS B O 1
ATOM 2220 N N . LEU B 1 137 ? 14.234 -13.898 -8.406 1 97.69 137 LEU B N 1
ATOM 2221 C CA . LEU B 1 137 ? 12.961 -13.93 -7.695 1 97.69 137 LEU B CA 1
ATOM 2222 C C . LEU B 1 137 ? 11.789 -14.039 -8.672 1 97.69 137 LEU B C 1
ATOM 2224 O O . LEU B 1 137 ? 10.711 -14.508 -8.312 1 97.69 137 LEU B O 1
ATOM 2228 N N . ILE B 1 138 ? 11.977 -13.625 -9.898 1 97.62 138 ILE B N 1
ATOM 2229 C CA . ILE B 1 138 ? 10.852 -13.352 -10.781 1 97.62 138 ILE B CA 1
ATOM 2230 C C . ILE B 1 138 ? 10.516 -14.602 -11.594 1 97.62 138 ILE B C 1
ATOM 2232 O O . ILE B 1 138 ? 11.391 -15.18 -12.242 1 97.62 138 ILE B O 1
ATOM 2236 N N . GLU B 1 139 ? 9.328 -15 -11.523 1 97.06 139 GLU B N 1
ATOM 2237 C CA . GLU B 1 139 ? 8.781 -16.062 -12.375 1 97.06 139 GLU B CA 1
ATOM 2238 C C . GLU B 1 139 ? 7.473 -15.617 -13.031 1 97.06 139 GLU B C 1
ATOM 2240 O O . GLU B 1 139 ? 6.543 -15.188 -12.352 1 97.06 139 GLU B O 1
ATOM 2245 N N . ARG B 1 140 ? 7.371 -15.703 -14.328 1 97.31 140 ARG B N 1
ATOM 2246 C CA . ARG B 1 140 ? 6.164 -15.336 -15.062 1 97.31 140 ARG B CA 1
ATOM 2247 C C . ARG B 1 140 ? 5.281 -16.562 -15.297 1 97.31 140 ARG B C 1
ATOM 2249 O O . ARG B 1 140 ? 5.758 -17.609 -15.75 1 97.31 140 ARG B O 1
ATOM 2256 N N . PHE B 1 141 ? 3.998 -16.344 -14.992 1 97.69 141 PHE B N 1
ATOM 2257 C CA . PHE B 1 141 ? 3.125 -17.5 -15.164 1 97.69 141 PHE B CA 1
ATOM 2258 C C . PHE B 1 141 ? 2.496 -17.5 -16.547 1 97.69 141 PHE B C 1
ATOM 2260 O O . PHE B 1 141 ? 1.878 -18.484 -16.953 1 97.69 141 PHE B O 1
ATOM 2267 N N . ARG B 1 142 ? 2.709 -16.328 -17.234 1 96.06 142 ARG B N 1
ATOM 2268 C CA . ARG B 1 142 ? 2.254 -16.25 -18.625 1 96.06 142 ARG B CA 1
ATOM 2269 C C . ARG B 1 142 ? 3.115 -15.297 -19.422 1 96.06 142 ARG B C 1
ATOM 2271 O O . ARG B 1 142 ? 3.777 -14.422 -18.859 1 96.06 142 ARG B O 1
ATOM 2278 N N . ASP B 1 143 ? 3.057 -15.453 -20.766 1 88.56 143 ASP B N 1
ATOM 2279 C CA . ASP B 1 143 ? 3.916 -14.656 -21.641 1 88.56 143 ASP B CA 1
ATOM 2280 C C . ASP B 1 143 ? 3.148 -13.484 -22.25 1 88.56 143 ASP B C 1
ATOM 2282 O O . ASP B 1 143 ? 3.748 -12.5 -22.688 1 88.56 143 ASP B O 1
ATOM 2286 N N . GLU B 1 144 ? 1.834 -13.703 -22.25 1 85.38 144 GLU B N 1
ATOM 2287 C CA . GLU B 1 144 ? 1.011 -12.656 -22.844 1 85.38 144 GLU B CA 1
ATOM 2288 C C . GLU B 1 144 ? -0.012 -12.117 -21.844 1 85.38 144 GLU B C 1
ATOM 2290 O O . GLU B 1 144 ? -0.506 -12.867 -21 1 85.38 144 GLU B O 1
ATOM 2295 N N . ALA B 1 145 ? -0.076 -10.75 -21.969 1 75.25 145 ALA B N 1
ATOM 2296 C CA . ALA B 1 145 ? -1.081 -10.133 -21.109 1 75.25 145 ALA B CA 1
ATOM 2297 C C . ALA B 1 145 ? -2.475 -10.664 -21.422 1 75.25 145 ALA B C 1
ATOM 2299 O O . ALA B 1 145 ? -2.744 -11.102 -22.547 1 75.25 145 ALA B O 1
ATOM 2300 N N . ALA B 1 146 ? -3.252 -10.633 -20.391 1 73.44 146 ALA B N 1
ATOM 2301 C CA . ALA B 1 146 ? -4.621 -11.094 -20.594 1 73.44 146 ALA B CA 1
ATOM 2302 C C . ALA B 1 146 ? -5.309 -10.297 -21.703 1 73.44 146 ALA B C 1
ATOM 2304 O O . ALA B 1 146 ? -5.035 -9.109 -21.875 1 73.44 146 ALA B O 1
#

InterPro domains:
  IPR002716 PIN domain [PF01850] (3-107)
  IPR029060 PIN-like domain superfamily [SSF88723] (1-107)

Sequence (292 aa):
MTIVFDAEALLAFSFDEPGASEVEHWLDRVYDGERDGYIATINLAEFRYIATRRASVEQADAHIDALRDMGVAEYNVDPLWETAADVKATYSPAIGDAYAIAAAKDLDNNSDRTVILLVGADDDYEVFEDKDGYKHLIERFRDEAAMTIVFDAEALLAFSFDEPGASEVEHWLDRVYDGERDGYIATINLAEFRYIATRRASVEQADAHIDALRDMGVAEYNVDPLWETAADVKATYSPAIGDAYAIAAAKDLDNNSDRTVILLVGADDDYEVFEDKDGYKHLIERFRDEAA

Solvent-accessible surface area (backbone atoms only — not comparable to full-atom values): 14642 Å² total; per-residue (Å²): 74,36,38,30,44,36,34,60,37,55,47,24,40,75,66,67,34,88,39,17,69,51,40,45,54,57,45,48,36,20,52,71,64,70,24,52,30,31,27,37,30,65,29,47,19,51,34,39,21,52,36,22,70,74,70,30,63,68,55,25,50,50,49,51,50,52,42,41,71,34,46,43,36,76,35,80,46,55,90,38,25,63,56,18,15,51,43,30,53,74,70,61,42,60,70,60,56,19,42,47,51,35,50,40,49,51,51,37,74,73,38,96,41,57,38,35,32,35,33,57,36,56,73,76,54,56,79,36,60,80,30,92,93,37,29,84,29,62,41,65,50,33,84,60,62,130,74,36,38,30,44,36,32,59,36,53,47,23,39,76,66,67,34,89,40,17,70,52,41,45,56,57,46,48,34,21,51,71,64,70,25,52,31,31,27,37,31,66,29,49,19,50,35,38,20,53,36,22,71,74,71,29,63,68,56,23,51,51,49,52,52,51,42,43,74,34,47,43,36,78,36,79,48,55,88,38,24,64,54,17,14,51,43,30,53,74,71,60,42,58,70,59,56,18,42,47,51,36,50,40,49,52,49,36,74,73,38,98,42,56,36,34,33,35,33,55,37,58,74,75,55,56,79,36,62,80,30,92,93,39,30,83,30,62,40,65,49,33,83,60,61,129

Radius of gyration: 19.51 Å; Cα contacts (8 Å, |Δi|>4): 536; chains: 2; bounding box: 43×57×45 Å